Protein AF-A0A6P5FE22-F1 (afdb_monomer_lite)

Foldseek 3Di:
DDDDDDDDDDDFLAFWKFFAFDDDDPDPPPPPDDDDDDDDDDDDDDDDDDDDDDDDDDDDDDDDDDDPDDPDPPPDDDDDDLADPDPPRLDAPPDDQFQWAKDWDADPVLDIDQIDIDGDDDDDDDCPDCCNPPVLDDDFDWAWAADPVRDIDTDPLLVRLVVQCVVCVVSVHRGDDSVSSVVNVVVRCVVRVNHHDPVCVVSVVVPGRWIWGDHNPPSWWTAAIRQWWKWFADPLAIEGAAPPPDHDPAPLVVLLQVLSVVVVGHYYHHTDTVVNVLVTLWMWIDDPVPSITTTAWIAHSNDIHGNPPVHGDPSSVVSSCRVVCVVVVVDDDPPPPDDDPD

Sequence (342 aa):
MDRTLLLHPPRAYNGALLIASSPYPPDPFAHRARRPFSPSSSSSPSPLKIQNQILPMSLSLEASSTTRCEASLSNIYNTDADIVDLDWENLGFGLVPTDYMYMMKCSSDGIFTKGELLRFGPIELSPSSGVLNYGQGLFEGLKAYRKEDGSVLLFRPEENALRMKLGAERMCMPSPTVEQFVDAVKLTVLANKRWVLKAQNIAKEKGYSDVLYLDSVHKKYLEEVSSCNVFIVKDNVIATPALKGTILPGITRKSIIDVARGRGYQVEERLVSVEELLDADEVFCTGTAVVVSPVGIITYLGKRMDYGNQGVGVVAQQLYSSLTSLQMGLVEDTMGWTLKLN

pLDDT: mean 73.96, std 25.9, range [22.22, 98.62]

Secondary structure (DSSP, 8-state):
--------PPPP--S-EEEEEPPPPPPTTTT-PPPPPPP-----PPPPPP------------------------S----S-SS----TTT--SS----SEEEE--B-TTSPBPPPEEEES------TT-HHHHH---------EEE-TTS-EEES-HHHHHHHHHHHHHHTT-----HHHHHHHHHHHHHHTGGGS--HHHHHHHTT-SEEEEE-TTTS-BEEEETTEEEEEEETTEEEEE-SSSS----HHHHHHHHHHHHTT-EEEEE--BHHHHHT-SEEEEEETTTEEEEEEEEEETTEEEESGGG-S-HHHHHHHHHHHHHHTTSS--TT-------

Structure (mmCIF, N/CA/C/O backbone):
data_AF-A0A6P5FE22-F1
#
_entry.id   AF-A0A6P5FE22-F1
#
loop_
_atom_site.group_PDB
_atom_site.id
_atom_site.type_symbol
_atom_site.label_atom_id
_atom_site.label_alt_id
_atom_site.label_comp_id
_atom_site.label_asym_id
_atom_site.label_entity_id
_atom_site.label_seq_id
_atom_site.pdbx_PDB_ins_code
_atom_site.Cartn_x
_atom_site.Cartn_y
_atom_site.Cartn_z
_atom_site.occupancy
_atom_site.B_iso_or_equiv
_atom_site.auth_seq_id
_atom_site.auth_comp_id
_atom_site.auth_asym_id
_atom_site.auth_atom_id
_atom_site.pdbx_PDB_model_num
ATOM 1 N N . MET A 1 1 ? -45.762 25.612 -9.926 1.00 29.83 1 MET A N 1
ATOM 2 C CA . MET A 1 1 ? -46.357 24.270 -9.795 1.00 29.83 1 MET A CA 1
ATOM 3 C C . MET A 1 1 ? -45.523 23.304 -10.612 1.00 29.83 1 MET A C 1
ATOM 5 O O . MET A 1 1 ? -45.587 23.320 -11.830 1.00 29.83 1 MET A O 1
ATOM 9 N N . ASP A 1 2 ? -44.637 22.622 -9.897 1.00 29.48 2 ASP A N 1
ATOM 10 C CA . ASP A 1 2 ? -44.266 21.210 -10.014 1.00 29.48 2 ASP A CA 1
ATOM 11 C C . ASP A 1 2 ? -44.351 20.491 -11.376 1.00 29.48 2 ASP A C 1
ATOM 13 O O . ASP A 1 2 ? -45.443 20.249 -11.891 1.00 29.48 2 ASP A O 1
ATOM 17 N N . ARG A 1 3 ? -43.188 20.047 -11.882 1.00 23.62 3 ARG A N 1
ATOM 18 C CA . ARG A 1 3 ? -43.031 18.821 -12.686 1.00 23.62 3 ARG A CA 1
ATOM 19 C C . ARG A 1 3 ? -41.667 18.180 -12.414 1.00 23.62 3 ARG A C 1
ATOM 21 O O . ARG A 1 3 ? -40.655 18.506 -13.023 1.00 23.62 3 ARG A O 1
ATOM 28 N N . THR A 1 4 ? -41.712 17.274 -11.451 1.00 26.33 4 THR A N 1
ATOM 29 C CA . THR A 1 4 ? -40.976 16.016 -11.292 1.00 26.33 4 THR A CA 1
ATOM 30 C C . THR A 1 4 ? -40.147 15.558 -12.507 1.00 26.33 4 THR A C 1
ATOM 32 O O . THR A 1 4 ? -40.694 15.281 -13.573 1.00 26.33 4 THR A O 1
ATOM 35 N N . LEU A 1 5 ? -38.845 15.339 -12.297 1.00 24.08 5 LEU A N 1
ATOM 36 C CA . LEU A 1 5 ? -38.056 14.345 -13.029 1.00 24.08 5 LEU A CA 1
ATOM 37 C C . LEU A 1 5 ? -37.441 13.396 -11.998 1.00 24.08 5 LEU A C 1
ATOM 39 O O . LEU A 1 5 ? -36.597 13.775 -11.189 1.00 24.08 5 LEU A O 1
ATOM 43 N N . LEU A 1 6 ? -37.958 12.171 -12.014 1.00 25.95 6 LEU A N 1
ATOM 44 C CA . LEU A 1 6 ? -37.485 11.009 -11.275 1.00 25.95 6 LEU A CA 1
ATOM 45 C C . LEU A 1 6 ? -36.009 10.758 -11.614 1.00 25.95 6 LEU A C 1
ATOM 47 O O . LEU A 1 6 ? -35.696 10.274 -12.699 1.00 25.95 6 LEU A O 1
ATOM 51 N N . LEU A 1 7 ? -35.107 11.071 -10.685 1.00 25.05 7 LEU A N 1
ATOM 52 C CA . LEU A 1 7 ? -33.749 10.541 -10.719 1.00 25.05 7 LEU A CA 1
ATOM 53 C C . LEU A 1 7 ? -33.779 9.143 -10.100 1.00 25.05 7 LEU A C 1
ATOM 55 O O . LEU A 1 7 ? -34.162 8.959 -8.945 1.00 25.05 7 LEU A O 1
ATOM 59 N N . HIS A 1 8 ? -33.424 8.162 -10.925 1.00 22.22 8 HIS A N 1
ATOM 60 C CA . HIS A 1 8 ? -33.192 6.772 -10.554 1.00 22.22 8 HIS A CA 1
ATOM 61 C C . HIS A 1 8 ? -32.340 6.647 -9.274 1.00 22.22 8 HIS A C 1
ATOM 63 O O . HIS A 1 8 ? -31.455 7.476 -9.050 1.00 22.22 8 HIS A O 1
ATOM 69 N N . PRO A 1 9 ? -32.548 5.601 -8.451 1.00 23.66 9 PRO A N 1
ATOM 70 C CA . PRO A 1 9 ? -31.715 5.376 -7.275 1.00 23.66 9 PRO A CA 1
ATOM 71 C C . PRO A 1 9 ? -30.251 5.148 -7.703 1.00 23.66 9 PRO A C 1
ATOM 73 O O . PRO A 1 9 ? -30.009 4.440 -8.687 1.00 23.66 9 PRO A O 1
ATOM 76 N N . PRO A 1 10 ? -29.264 5.735 -7.002 1.00 30.45 10 PRO A N 1
ATOM 77 C CA . PRO A 1 10 ? -27.858 5.566 -7.345 1.00 30.45 10 PRO A CA 1
ATOM 78 C C . PRO A 1 10 ? -27.440 4.100 -7.163 1.00 30.45 10 PRO A C 1
ATOM 80 O O . PRO A 1 10 ? -27.705 3.490 -6.126 1.00 30.45 10 PRO A O 1
ATOM 83 N N . ARG A 1 11 ? -26.797 3.538 -8.196 1.00 27.73 11 ARG A N 1
ATOM 84 C CA . ARG A 1 11 ? -26.208 2.190 -8.191 1.00 27.73 11 ARG A CA 1
ATOM 85 C C . ARG A 1 11 ? -25.257 2.044 -6.995 1.00 27.73 11 ARG A C 1
ATOM 87 O O . ARG A 1 11 ? -24.421 2.916 -6.757 1.00 27.73 11 ARG A O 1
ATOM 94 N N . ALA A 1 12 ? -25.438 0.965 -6.236 1.00 30.14 12 ALA A N 1
ATOM 95 C CA . ALA A 1 12 ? -24.660 0.641 -5.046 1.00 30.14 12 ALA A CA 1
ATOM 96 C C . ALA A 1 12 ? -23.185 0.403 -5.404 1.00 30.14 12 ALA A C 1
ATOM 98 O O . ALA A 1 12 ? -22.892 -0.332 -6.341 1.00 30.14 12 ALA A O 1
ATOM 99 N N . TYR A 1 13 ? -22.293 1.054 -4.653 1.00 33.75 13 TYR A N 1
ATOM 100 C CA . TYR A 1 13 ? -20.839 0.964 -4.781 1.00 33.75 13 TYR A CA 1
ATOM 101 C C . TYR A 1 13 ? -20.382 -0.354 -4.144 1.00 33.75 13 TYR A C 1
ATOM 103 O O . TYR A 1 13 ? -20.422 -0.488 -2.916 1.00 33.75 13 TYR A O 1
ATOM 111 N N . ASN A 1 14 ? -20.012 -1.338 -4.964 1.00 32.41 14 ASN A N 1
ATOM 112 C CA . ASN A 1 14 ? -19.911 -2.726 -4.519 1.00 32.41 14 ASN A CA 1
ATOM 113 C C . ASN A 1 14 ? -18.496 -3.208 -4.127 1.00 32.41 14 ASN A C 1
ATOM 115 O O . ASN A 1 14 ? -18.343 -4.351 -3.704 1.00 32.41 14 ASN A O 1
ATOM 119 N N . GLY A 1 15 ? -17.463 -2.360 -4.219 1.00 28.44 15 GLY A N 1
ATOM 120 C CA . GLY A 1 15 ? -16.064 -2.813 -4.087 1.00 28.44 15 GLY A CA 1
ATOM 121 C C . GLY A 1 15 ? -15.133 -2.009 -3.174 1.00 28.44 15 GLY A C 1
ATOM 122 O O . GLY A 1 15 ? -13.978 -2.395 -3.018 1.00 28.44 15 GLY A O 1
ATOM 123 N N . ALA A 1 16 ? -15.586 -0.910 -2.566 1.00 31.48 16 ALA A N 1
ATOM 124 C CA . ALA A 1 16 ? -14.739 -0.063 -1.723 1.00 31.48 16 ALA A CA 1
ATOM 125 C C . ALA A 1 16 ? -15.428 0.243 -0.394 1.00 31.48 16 ALA A C 1
ATOM 127 O O . ALA A 1 16 ? -16.559 0.734 -0.381 1.00 31.48 16 ALA A O 1
ATOM 128 N N . LEU A 1 17 ? -14.734 -0.030 0.714 1.00 36.94 17 LEU A N 1
ATOM 129 C CA . LEU A 1 17 ? -15.185 0.387 2.034 1.00 36.94 17 LEU A CA 1
ATOM 130 C C . LEU A 1 17 ? -14.749 1.827 2.278 1.00 36.94 17 LEU A C 1
ATOM 132 O O . LEU A 1 17 ? -13.566 2.157 2.220 1.00 36.94 17 LEU A O 1
ATOM 136 N N . LEU A 1 18 ? -15.727 2.692 2.510 1.00 44.34 18 LEU A N 1
ATOM 137 C CA . LEU A 1 18 ? -15.505 4.126 2.608 1.00 44.34 18 LEU A CA 1
ATOM 138 C C . LEU A 1 18 ? -15.444 4.536 4.082 1.00 44.34 18 LEU A C 1
ATOM 140 O O . LEU A 1 18 ? -16.382 4.258 4.833 1.00 44.34 18 LEU A O 1
ATOM 144 N N . ILE A 1 19 ? -14.330 5.148 4.489 1.00 42.16 19 ILE A N 1
ATOM 145 C CA . ILE A 1 19 ? -14.004 5.459 5.889 1.00 42.16 19 ILE A CA 1
ATOM 146 C C . ILE A 1 19 ? -14.345 6.916 6.205 1.00 42.16 19 ILE A C 1
ATOM 148 O O . ILE A 1 19 ? -14.093 7.784 5.376 1.00 42.16 19 ILE A O 1
ATOM 152 N N . ALA A 1 20 ? -14.861 7.199 7.404 1.00 40.41 20 ALA A N 1
ATOM 153 C CA . ALA A 1 20 ? -14.817 8.535 8.006 1.00 40.41 20 ALA A CA 1
ATOM 154 C C . ALA A 1 20 ? -14.070 8.479 9.349 1.00 40.41 20 ALA A C 1
ATOM 156 O O . ALA A 1 20 ? -14.430 7.699 10.236 1.00 40.41 20 ALA A O 1
ATOM 157 N N . SER A 1 21 ? -13.020 9.287 9.496 1.00 36.00 21 SER A N 1
ATOM 158 C CA . SER A 1 21 ? -12.278 9.452 10.753 1.00 36.00 21 SER A CA 1
ATOM 159 C C . SER A 1 21 ? -13.107 10.209 11.796 1.00 36.00 21 SER A C 1
ATOM 161 O O . SER A 1 21 ? -13.731 11.220 11.468 1.00 36.00 21 SER A O 1
ATOM 163 N N . SER A 1 22 ? -13.065 9.776 13.059 1.00 34.47 22 SER A N 1
ATOM 164 C CA . SER A 1 22 ? -13.569 10.583 14.182 1.00 34.47 22 SER A CA 1
ATOM 165 C C . SER A 1 22 ? -12.623 11.768 14.438 1.00 34.47 22 SER A C 1
ATOM 167 O O . SER A 1 22 ? -11.408 11.587 14.321 1.00 34.47 22 SER A O 1
ATOM 169 N N . PRO A 1 23 ? -13.119 12.969 14.802 1.00 33.75 23 PRO A N 1
ATOM 170 C CA . PRO A 1 23 ? -12.251 14.053 15.252 1.00 33.75 23 PRO A CA 1
ATOM 171 C C . PRO A 1 23 ? -11.394 13.590 16.439 1.00 33.75 23 PRO A C 1
ATOM 173 O O . PRO A 1 23 ? -11.873 12.874 17.323 1.00 33.75 23 PRO A O 1
ATOM 176 N N . TYR A 1 24 ? -10.118 13.985 16.427 1.00 39.34 24 TYR A N 1
ATOM 177 C CA . TYR A 1 24 ? -9.167 13.713 17.503 1.00 39.34 24 TYR A CA 1
ATOM 178 C C . TYR A 1 24 ? -9.719 14.202 18.854 1.00 39.34 24 TYR A C 1
ATOM 180 O O . TYR A 1 24 ? -10.335 15.273 18.906 1.00 39.34 24 TYR A O 1
ATOM 188 N N . PRO A 1 25 ? -9.440 13.502 19.969 1.00 37.47 25 PRO A N 1
ATOM 189 C CA . PRO A 1 25 ? -9.521 14.144 21.267 1.00 37.47 25 PRO A CA 1
ATOM 190 C C . PRO A 1 25 ? -8.485 15.284 21.297 1.00 37.47 25 PRO A C 1
ATOM 192 O O . PRO A 1 25 ? -7.401 15.139 20.722 1.00 37.47 25 PRO A O 1
ATOM 195 N N . PRO A 1 26 ? -8.804 16.436 21.913 1.00 38.53 26 PRO A N 1
ATOM 196 C CA . PRO A 1 26 ? -7.874 17.553 21.993 1.00 38.53 26 PRO A CA 1
ATOM 197 C C . PRO A 1 26 ? -6.561 17.099 22.633 1.00 38.53 26 PRO A C 1
ATOM 199 O O . PRO A 1 26 ? -6.567 16.338 23.601 1.00 38.53 26 PRO A O 1
ATOM 202 N N . ASP A 1 27 ? -5.446 17.582 22.085 1.00 41.59 27 ASP A N 1
ATOM 203 C CA . ASP A 1 27 ? -4.116 17.369 22.646 1.00 41.59 27 ASP A CA 1
ATOM 204 C C . ASP A 1 27 ? -4.130 17.731 24.148 1.00 41.59 27 ASP A C 1
ATOM 206 O O . ASP A 1 27 ? -4.374 18.898 24.489 1.00 41.59 27 ASP A O 1
ATOM 210 N N . PRO A 1 28 ? -3.869 16.777 25.065 1.00 41.06 28 PRO A N 1
ATOM 211 C CA . PRO A 1 28 ? -3.846 17.052 26.499 1.00 41.06 28 PRO A CA 1
ATOM 212 C C . PRO A 1 28 ? -2.757 18.067 26.893 1.00 41.06 28 PRO A C 1
ATOM 214 O O . PRO A 1 28 ? -2.758 18.565 28.021 1.00 41.06 28 PRO A O 1
ATOM 217 N N . PHE A 1 29 ? -1.851 18.424 25.977 1.00 46.28 29 PHE A N 1
ATOM 218 C CA . PHE A 1 29 ? -0.782 19.394 26.191 1.00 46.28 29 PHE A CA 1
ATOM 219 C C . PHE A 1 29 ? -1.069 20.800 25.634 1.00 46.28 29 PHE A C 1
ATOM 221 O O . PHE A 1 29 ? -0.298 21.722 25.915 1.00 46.28 29 PHE A O 1
ATOM 228 N N . ALA A 1 30 ? -2.209 21.028 24.968 1.00 41.41 30 ALA A N 1
ATOM 229 C CA . ALA A 1 30 ? -2.576 22.344 24.425 1.00 41.41 30 ALA A CA 1
ATOM 230 C C . ALA A 1 30 ? -2.829 23.427 25.503 1.00 41.41 30 ALA A C 1
ATOM 232 O O . ALA A 1 30 ? -2.820 24.622 25.202 1.00 41.41 30 ALA A O 1
ATOM 233 N N . HIS A 1 31 ? -3.012 23.041 26.775 1.00 34.31 31 HIS A N 1
ATOM 234 C CA . HIS A 1 31 ? -3.389 23.949 27.869 1.00 34.31 31 HIS A CA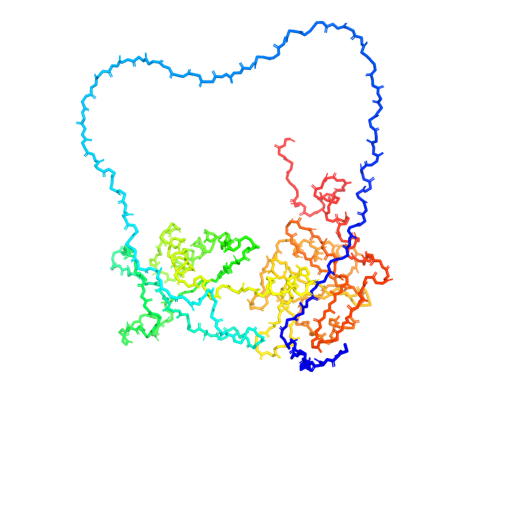 1
ATOM 235 C C . HIS A 1 31 ? -2.299 24.262 28.906 1.00 34.31 31 HIS A C 1
ATOM 237 O O . HIS A 1 31 ? -2.606 24.808 29.968 1.00 34.31 31 HIS A O 1
ATOM 243 N N . ARG A 1 32 ? -1.007 24.050 28.618 1.00 35.28 32 ARG A N 1
ATOM 244 C CA . ARG A 1 32 ? 0.043 24.715 29.418 1.00 35.28 32 ARG A CA 1
ATOM 245 C C . ARG A 1 32 ? 0.250 26.153 28.943 1.00 35.28 32 ARG A C 1
ATOM 247 O O . ARG A 1 32 ? 1.209 26.492 28.255 1.00 35.28 32 ARG A O 1
ATOM 254 N N . ALA A 1 33 ? -0.693 27.002 29.347 1.00 34.47 33 ALA A N 1
ATOM 255 C CA . ALA A 1 33 ? -0.615 28.447 29.228 1.00 34.47 33 ALA A CA 1
ATOM 256 C C . ALA A 1 33 ? 0.684 28.983 29.857 1.00 34.47 33 ALA A C 1
ATOM 258 O O . ALA A 1 33 ? 1.046 28.667 30.994 1.00 34.47 33 ALA A O 1
ATOM 259 N N . ARG A 1 34 ? 1.369 29.824 29.079 1.00 35.75 34 ARG A N 1
ATOM 260 C CA . ARG A 1 34 ? 2.521 30.632 29.478 1.00 35.75 34 ARG A CA 1
ATOM 261 C C . ARG A 1 34 ? 2.147 31.491 30.689 1.00 35.75 34 ARG A C 1
ATOM 263 O O . ARG A 1 34 ? 1.191 32.261 30.622 1.00 35.75 34 ARG A O 1
ATOM 270 N N . ARG A 1 35 ? 2.921 31.411 31.776 1.00 29.73 35 ARG A N 1
ATOM 271 C CA . ARG A 1 35 ? 2.906 32.462 32.804 1.00 29.73 35 ARG A CA 1
ATOM 272 C C . ARG A 1 35 ? 3.619 33.704 32.249 1.00 29.73 35 ARG A C 1
ATOM 274 O O . ARG A 1 35 ? 4.665 33.543 31.619 1.00 29.73 35 ARG A O 1
ATOM 281 N N . PRO A 1 36 ? 3.092 34.919 32.465 1.00 30.50 36 PRO A N 1
ATOM 282 C CA . PRO A 1 36 ? 3.737 36.141 32.009 1.00 30.50 36 PRO A CA 1
ATOM 283 C C . PRO A 1 36 ? 4.927 36.460 32.920 1.00 30.50 36 PRO A C 1
ATOM 285 O O . PRO A 1 36 ? 4.770 36.582 34.133 1.00 30.50 36 PRO A O 1
ATOM 288 N N . PHE A 1 37 ? 6.116 36.591 32.336 1.00 26.42 37 PHE A N 1
ATOM 289 C CA . PHE A 1 37 ? 7.267 37.198 33.001 1.00 26.42 37 PHE A CA 1
ATOM 290 C C . PHE A 1 37 ? 7.376 38.657 32.548 1.00 26.42 37 PHE A C 1
ATOM 292 O O . PHE A 1 37 ? 7.535 38.933 31.359 1.00 26.42 37 PHE A O 1
ATOM 299 N N . SER A 1 38 ? 7.266 39.579 33.503 1.00 31.02 38 SER A N 1
ATOM 300 C CA . SER A 1 38 ? 7.560 41.007 33.337 1.00 31.02 38 SER A CA 1
ATOM 301 C C . SER A 1 38 ? 9.083 41.234 33.327 1.00 31.02 38 SER A C 1
ATOM 303 O O . SER A 1 38 ? 9.795 40.503 34.021 1.00 31.02 38 SER A O 1
ATOM 305 N N . PRO A 1 39 ? 9.611 42.222 32.580 1.00 29.97 39 PRO A N 1
ATOM 306 C CA . PRO A 1 39 ? 11.039 42.330 32.302 1.00 29.97 39 PRO A CA 1
ATOM 307 C C . PRO A 1 39 ? 11.774 43.188 33.341 1.00 29.97 39 PRO A C 1
ATOM 309 O O . PRO A 1 39 ? 11.293 44.249 33.733 1.00 29.97 39 PRO A O 1
ATOM 312 N N . SER A 1 40 ? 12.990 42.783 33.709 1.00 26.83 40 SER A N 1
ATOM 313 C CA . SER A 1 40 ? 14.000 43.691 34.258 1.00 26.83 40 SER A CA 1
ATOM 314 C C . SER A 1 40 ? 15.200 43.758 33.316 1.00 26.83 40 SER A C 1
ATOM 316 O O . SER A 1 40 ? 15.728 42.746 32.863 1.00 26.83 40 SER A O 1
ATOM 318 N N . SER A 1 41 ? 15.564 44.996 33.021 1.00 28.75 41 SER A N 1
ATOM 319 C CA . SER A 1 41 ? 16.539 45.522 32.072 1.00 28.75 41 SER A CA 1
ATOM 320 C C . SER A 1 41 ? 17.959 44.954 32.148 1.00 28.75 41 SER A C 1
ATOM 322 O O . SER A 1 41 ? 18.609 45.064 33.186 1.00 28.75 41 SER A O 1
ATOM 324 N N . SER A 1 42 ? 18.504 44.566 30.994 1.00 27.36 42 SER A N 1
ATOM 325 C CA . SER A 1 42 ? 19.793 45.080 30.510 1.00 27.36 42 SER A CA 1
ATOM 326 C C . SER A 1 42 ? 19.951 44.839 28.997 1.00 27.36 42 SER A C 1
ATOM 328 O O . SER A 1 42 ? 19.389 43.917 28.415 1.00 27.36 42 SER A O 1
ATOM 330 N N . SER A 1 43 ? 20.629 45.797 28.371 1.00 29.66 43 SER A N 1
ATOM 331 C CA . SER A 1 43 ? 20.850 46.095 26.947 1.00 29.66 43 SER A CA 1
ATOM 332 C C . SER A 1 43 ? 20.936 44.941 25.933 1.00 29.66 43 SER A C 1
ATOM 334 O O . SER A 1 43 ? 21.791 44.066 26.046 1.00 29.66 43 SER A O 1
ATOM 336 N N . SER A 1 44 ? 20.177 45.066 24.838 1.00 26.28 44 SER A N 1
ATOM 337 C CA . SER A 1 44 ? 20.384 44.352 23.567 1.00 26.28 44 SER A CA 1
ATOM 338 C C . SER A 1 44 ? 20.483 45.357 22.404 1.00 26.28 44 SER A C 1
ATOM 340 O O . SER A 1 44 ? 19.596 46.202 22.267 1.00 26.28 44 SER A O 1
ATOM 342 N N . PRO A 1 45 ? 21.530 45.311 21.556 1.00 25.81 45 PRO A N 1
ATOM 343 C CA . PRO A 1 45 ? 21.491 45.934 20.240 1.00 25.81 45 PRO A CA 1
A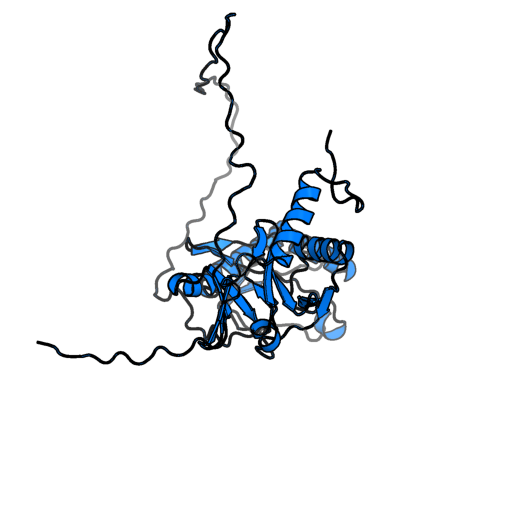TOM 344 C C . PRO A 1 45 ? 20.790 44.998 19.236 1.00 25.81 45 PRO A C 1
ATOM 346 O O . PRO A 1 45 ? 20.850 43.774 19.337 1.00 25.81 45 PRO A O 1
ATOM 349 N N . SER A 1 46 ? 20.073 45.603 18.294 1.00 27.64 46 SER A N 1
ATOM 350 C CA . SER A 1 46 ? 19.125 44.989 17.355 1.00 27.64 46 SER A CA 1
ATOM 351 C C . SER A 1 46 ? 19.745 43.928 16.423 1.00 27.64 46 SER A C 1
ATOM 353 O O . SER A 1 46 ? 20.850 44.152 15.926 1.00 27.64 46 SER A O 1
ATOM 355 N N . PRO A 1 47 ? 19.035 42.835 16.062 1.00 25.30 47 PRO A N 1
ATOM 356 C CA . PRO A 1 47 ? 19.492 41.933 15.009 1.00 25.30 47 PRO A CA 1
ATOM 357 C C . PRO A 1 47 ? 19.242 42.505 13.609 1.00 25.30 47 PRO A C 1
ATOM 359 O O . PRO A 1 47 ? 18.142 42.941 13.262 1.00 25.30 47 PRO A O 1
ATOM 362 N N . LEU A 1 48 ? 20.308 42.464 12.817 1.00 22.56 48 LEU A N 1
ATOM 363 C CA . LEU A 1 48 ? 20.435 42.914 11.438 1.00 22.56 48 LEU A CA 1
ATOM 364 C C . LEU A 1 48 ? 19.557 42.115 10.464 1.00 22.56 48 LEU A C 1
ATOM 366 O O . LEU A 1 48 ? 19.550 40.885 10.459 1.00 22.56 48 LEU A O 1
ATOM 370 N N . LYS A 1 49 ? 18.881 42.847 9.573 1.00 26.02 49 LYS A N 1
ATOM 371 C CA . LYS A 1 49 ? 18.317 42.337 8.318 1.00 26.02 49 LYS A CA 1
ATOM 372 C C . LYS A 1 49 ? 19.467 42.140 7.331 1.00 26.02 49 LYS A C 1
ATOM 374 O O . LYS A 1 49 ? 20.128 43.116 6.987 1.00 26.02 49 LYS A O 1
ATOM 379 N N . ILE A 1 50 ? 19.695 40.913 6.867 1.00 24.48 50 ILE A N 1
ATOM 380 C CA . ILE A 1 50 ? 20.656 40.649 5.789 1.00 24.48 50 ILE A CA 1
ATOM 381 C C . ILE A 1 50 ? 19.894 40.493 4.477 1.00 24.48 50 ILE A C 1
ATOM 383 O O . ILE A 1 50 ? 19.051 39.615 4.304 1.00 24.48 50 ILE A O 1
ATOM 387 N N . GLN A 1 51 ? 20.208 41.420 3.582 1.00 24.19 51 GLN A N 1
ATOM 388 C CA . GLN A 1 51 ? 19.696 41.604 2.240 1.00 24.19 51 GLN A CA 1
ATOM 389 C C . GLN A 1 51 ? 20.868 41.288 1.307 1.00 24.19 51 GLN A C 1
ATOM 391 O O . GLN A 1 51 ? 21.823 42.058 1.245 1.00 24.19 51 GLN A O 1
ATOM 396 N N . ASN A 1 52 ? 20.846 40.141 0.625 1.00 25.27 52 ASN A N 1
ATOM 397 C CA . ASN A 1 52 ? 21.919 39.793 -0.307 1.00 25.27 52 ASN A CA 1
ATOM 398 C C . ASN A 1 52 ? 21.709 40.527 -1.638 1.00 25.27 52 ASN A C 1
ATOM 400 O O . ASN A 1 52 ? 20.970 40.072 -2.508 1.00 25.27 52 ASN A O 1
ATOM 404 N N . GLN A 1 53 ? 22.374 41.675 -1.770 1.00 23.95 53 GLN A N 1
ATOM 405 C CA . GLN A 1 53 ? 22.743 42.284 -3.046 1.00 23.95 53 GLN A CA 1
ATOM 406 C C . GLN A 1 53 ? 24.137 41.778 -3.436 1.00 23.95 53 GLN A C 1
ATOM 408 O O . GLN A 1 53 ? 25.063 41.842 -2.631 1.00 23.95 53 GLN A O 1
ATOM 413 N N . ILE A 1 54 ? 24.298 41.299 -4.670 1.00 25.53 54 ILE A N 1
ATOM 414 C CA . ILE A 1 54 ? 25.604 41.002 -5.271 1.00 25.53 54 ILE A CA 1
ATOM 415 C C . ILE A 1 54 ? 25.709 41.829 -6.556 1.00 25.53 54 ILE A C 1
ATOM 417 O O . ILE A 1 54 ? 24.863 41.710 -7.439 1.00 25.53 54 ILE A O 1
ATOM 421 N N . LEU A 1 55 ? 26.746 42.664 -6.642 1.00 23.19 55 LEU A N 1
ATOM 422 C CA . LEU A 1 55 ? 27.206 43.397 -7.830 1.00 23.19 55 LEU A CA 1
ATOM 423 C C . LEU A 1 55 ? 28.756 43.384 -7.842 1.00 23.19 55 LEU A C 1
ATOM 425 O O . LEU A 1 55 ? 29.363 43.051 -6.824 1.00 23.19 55 LEU A O 1
ATOM 429 N N . PRO A 1 56 ? 29.407 43.628 -8.994 1.00 30.36 56 PRO A N 1
ATOM 430 C CA . PRO A 1 56 ? 30.278 42.651 -9.635 1.00 30.36 56 PRO A CA 1
ATOM 431 C C . PRO A 1 56 ? 31.766 42.976 -9.466 1.00 30.36 56 PRO A C 1
ATOM 433 O O . PRO A 1 56 ? 32.150 44.127 -9.274 1.00 30.36 56 PRO A O 1
ATOM 436 N N . MET A 1 57 ? 32.620 41.970 -9.654 1.00 24.94 57 MET A N 1
ATOM 437 C CA . MET A 1 57 ? 34.020 42.203 -9.993 1.00 24.94 57 MET A CA 1
ATOM 438 C C . MET A 1 57 ? 34.445 41.234 -11.098 1.00 24.94 57 MET A C 1
ATOM 440 O O . MET A 1 57 ? 34.284 40.021 -10.996 1.00 24.94 57 MET A O 1
ATOM 444 N N . SER A 1 58 ? 34.905 41.827 -12.193 1.00 27.19 58 SER A N 1
ATOM 445 C CA . SER A 1 58 ? 35.376 41.208 -13.425 1.00 27.19 58 SER A CA 1
ATOM 446 C C . SER A 1 58 ? 36.753 40.577 -13.253 1.00 27.19 58 SER A C 1
ATOM 448 O O . SER A 1 58 ? 37.649 41.244 -12.742 1.00 27.19 58 SER A O 1
ATOM 450 N N . LEU A 1 59 ? 36.949 39.378 -13.801 1.00 24.03 59 LEU A N 1
ATOM 451 C CA . LEU A 1 59 ? 38.227 38.915 -14.347 1.00 24.03 59 LEU A CA 1
ATOM 452 C C . LEU A 1 59 ? 37.932 37.857 -15.419 1.00 24.03 59 LEU A C 1
ATOM 454 O O . LEU A 1 59 ? 37.261 36.858 -15.171 1.00 24.03 59 LEU A O 1
ATOM 458 N N . SER A 1 60 ? 38.376 38.159 -16.634 1.00 26.44 60 SER A N 1
ATOM 459 C CA . SER A 1 60 ? 38.181 37.391 -17.861 1.00 26.44 60 SER A CA 1
ATOM 460 C C . SER A 1 60 ? 39.135 36.200 -17.929 1.00 26.44 60 SER A C 1
ATOM 462 O O . SER A 1 60 ? 40.323 36.394 -17.697 1.00 26.44 60 SER A O 1
ATOM 464 N N . LEU A 1 61 ? 38.648 35.023 -18.342 1.00 25.25 61 LEU A N 1
ATOM 465 C CA . LEU A 1 61 ? 39.406 34.061 -19.156 1.00 25.25 61 LEU A CA 1
ATOM 466 C C . LEU A 1 61 ? 38.470 32.999 -19.773 1.00 25.25 61 LEU A C 1
ATOM 468 O O . LEU A 1 61 ? 37.914 32.152 -19.088 1.00 25.25 61 LEU A O 1
ATOM 472 N N . GLU A 1 62 ? 38.283 33.196 -21.078 1.00 24.23 62 GLU A N 1
ATOM 473 C CA . GLU A 1 62 ? 37.972 32.329 -22.226 1.00 24.23 62 GLU A CA 1
ATOM 474 C C . GLU A 1 62 ? 37.119 31.047 -22.127 1.00 24.23 62 GLU A C 1
ATOM 476 O O . GLU A 1 62 ? 37.204 30.209 -21.236 1.00 24.23 62 GLU A O 1
ATOM 481 N N . ALA A 1 63 ? 36.284 30.926 -23.161 1.00 27.12 63 ALA A N 1
ATOM 482 C CA . ALA A 1 63 ? 35.163 30.021 -23.330 1.00 27.12 63 ALA A CA 1
ATOM 483 C C . ALA A 1 63 ? 35.538 28.626 -23.857 1.00 27.12 63 ALA A C 1
ATOM 485 O O . ALA A 1 63 ? 36.451 28.468 -24.662 1.00 27.12 63 ALA A O 1
ATOM 486 N N . SER A 1 64 ? 34.693 27.640 -23.542 1.00 25.25 64 SER A N 1
ATOM 487 C CA . SER A 1 64 ? 34.396 26.541 -24.463 1.00 25.25 64 SER A CA 1
ATOM 488 C C . SER A 1 64 ? 32.912 26.191 -24.379 1.00 25.25 64 SER A C 1
ATOM 490 O O . SER A 1 64 ? 32.341 25.991 -23.307 1.00 25.25 64 SER A O 1
ATOM 492 N N . SER A 1 65 ? 32.279 26.219 -25.544 1.00 32.75 65 SER A N 1
ATOM 493 C CA . SER A 1 65 ? 30.849 26.105 -25.792 1.00 32.75 65 SER A CA 1
ATOM 494 C C . SER A 1 65 ? 30.276 24.750 -25.382 1.00 32.75 65 SER A C 1
ATOM 496 O O . SER A 1 65 ? 30.715 23.718 -25.883 1.00 32.75 65 SER A O 1
ATOM 498 N N . THR A 1 66 ? 29.200 24.747 -24.600 1.00 27.06 66 THR A N 1
ATOM 499 C CA . THR A 1 66 ? 28.215 23.658 -24.642 1.00 27.06 66 THR A CA 1
ATOM 500 C C . THR A 1 66 ? 26.813 24.239 -24.535 1.00 27.06 66 THR A C 1
ATOM 502 O O . THR A 1 66 ? 26.381 24.767 -23.513 1.00 27.06 66 THR A O 1
ATOM 505 N N . THR A 1 67 ? 26.124 24.182 -25.665 1.00 27.08 67 THR A N 1
ATOM 506 C CA . THR A 1 67 ? 24.739 24.575 -25.883 1.00 27.08 67 THR A CA 1
ATOM 507 C C . THR A 1 67 ? 23.829 23.869 -24.875 1.00 27.08 67 THR A C 1
ATOM 509 O O . THR A 1 67 ? 23.646 22.655 -24.945 1.00 27.08 67 THR A O 1
ATOM 512 N N . ARG A 1 68 ? 23.221 24.617 -23.944 1.00 27.69 68 ARG A N 1
ATOM 513 C CA . ARG A 1 68 ? 21.999 24.158 -23.271 1.00 27.69 68 ARG A CA 1
ATOM 514 C C . ARG A 1 68 ? 20.897 24.157 -24.321 1.00 27.69 68 ARG A C 1
ATOM 516 O O . ARG A 1 68 ? 20.492 25.218 -24.782 1.00 27.69 68 ARG A O 1
ATOM 523 N N . CYS A 1 69 ? 20.463 22.973 -24.730 1.00 29.17 69 CYS A N 1
ATOM 524 C CA . CYS A 1 69 ? 19.321 22.816 -25.614 1.00 29.17 69 CYS A CA 1
ATOM 525 C C . CYS A 1 69 ? 18.119 22.427 -24.751 1.00 29.17 69 CYS A C 1
ATOM 527 O O . CYS A 1 69 ? 18.078 21.335 -24.184 1.00 29.17 69 CYS A O 1
ATOM 529 N N . GLU A 1 70 ? 17.184 23.362 -24.599 1.00 29.02 70 GLU A N 1
ATOM 530 C CA . GLU A 1 70 ? 15.854 23.102 -24.059 1.00 29.02 70 GLU A CA 1
ATOM 531 C C . GLU A 1 70 ? 15.140 22.131 -25.002 1.00 29.02 70 GLU A C 1
ATOM 533 O O . GLU A 1 70 ? 14.922 22.429 -26.176 1.00 29.02 70 GLU A O 1
ATOM 538 N N . ALA A 1 71 ? 14.801 20.942 -24.509 1.00 32.09 71 ALA A N 1
ATOM 539 C CA . ALA A 1 71 ? 13.991 20.013 -25.279 1.00 32.09 71 ALA A CA 1
ATOM 540 C C . ALA A 1 71 ? 12.558 20.558 -25.356 1.00 32.09 71 ALA A C 1
ATOM 542 O O . ALA A 1 71 ? 11.824 20.566 -24.367 1.00 32.09 71 ALA A O 1
ATOM 543 N N . SER A 1 72 ? 12.172 21.026 -26.541 1.00 30.58 72 SER A N 1
ATOM 544 C CA . SER A 1 72 ? 10.814 21.451 -26.858 1.00 30.58 72 SER A CA 1
ATOM 545 C C . SER A 1 72 ? 9.836 20.284 -26.692 1.00 30.58 72 SER A C 1
ATOM 547 O O . SER A 1 72 ? 9.916 19.292 -27.421 1.00 30.58 72 SER A O 1
ATOM 549 N N . LEU A 1 73 ? 8.893 20.421 -25.758 1.00 32.09 73 LEU A N 1
ATOM 550 C CA . LEU A 1 73 ? 7.683 19.603 -25.682 1.00 32.09 73 LEU A CA 1
ATOM 551 C C . LEU A 1 73 ? 6.902 19.797 -26.988 1.00 32.09 73 LEU A C 1
ATOM 553 O O . LEU A 1 73 ? 6.282 20.836 -27.202 1.00 32.09 73 LEU A O 1
ATOM 557 N N . SER A 1 74 ? 6.964 18.824 -27.894 1.00 31.75 74 SER A N 1
ATOM 558 C CA . SER A 1 74 ? 6.167 18.843 -29.118 1.00 31.75 74 SER A CA 1
ATOM 559 C C . SER A 1 74 ? 4.683 18.709 -28.765 1.00 31.75 74 SER A C 1
ATOM 561 O O . SER A 1 74 ? 4.274 17.724 -28.148 1.00 31.75 74 SER A O 1
ATOM 563 N N . ASN A 1 75 ? 3.897 19.707 -29.170 1.00 35.22 75 ASN A N 1
ATOM 564 C CA . ASN A 1 75 ? 2.451 19.843 -28.982 1.00 35.22 75 ASN A CA 1
ATOM 565 C C . ASN A 1 75 ? 1.637 18.725 -29.660 1.00 35.22 75 ASN A C 1
ATOM 567 O O . ASN A 1 75 ? 1.042 18.937 -30.714 1.00 35.22 75 ASN A O 1
ATOM 571 N N . ILE A 1 76 ? 1.562 17.546 -29.042 1.00 31.94 76 ILE A N 1
ATOM 572 C CA . ILE A 1 76 ? 0.571 16.517 -29.389 1.00 31.94 76 ILE A CA 1
ATOM 573 C C . ILE A 1 76 ? -0.048 15.973 -28.098 1.00 31.94 76 ILE A C 1
ATOM 575 O O . ILE A 1 76 ? 0.151 14.825 -27.721 1.00 31.94 76 ILE A O 1
ATOM 579 N N . TYR A 1 77 ? -0.800 16.816 -27.396 1.00 37.38 77 TYR A N 1
ATOM 580 C CA . TYR A 1 77 ? -1.756 16.355 -26.393 1.00 37.38 77 TYR A CA 1
ATOM 581 C C . TYR A 1 77 ? -3.049 17.127 -26.591 1.00 37.38 77 TYR A C 1
ATOM 583 O O . TYR A 1 77 ? -3.252 18.183 -26.002 1.00 37.38 77 TYR A O 1
ATOM 591 N N . ASN A 1 78 ? -3.912 16.608 -27.460 1.00 36.56 78 ASN A N 1
ATOM 592 C CA . ASN A 1 78 ? -5.320 16.953 -27.391 1.00 36.56 78 ASN A CA 1
ATOM 593 C C . ASN A 1 78 ? -6.180 15.763 -27.823 1.00 36.56 78 ASN A C 1
ATOM 595 O O . ASN A 1 78 ? -6.125 15.376 -28.990 1.00 36.56 78 ASN A O 1
ATOM 599 N N . THR A 1 79 ? -6.900 15.160 -26.866 1.00 38.16 79 THR A N 1
ATOM 600 C CA . THR A 1 79 ? -8.352 14.857 -26.913 1.00 38.16 79 THR A CA 1
ATOM 601 C C . THR A 1 79 ? -8.795 13.982 -25.717 1.00 38.16 79 THR A C 1
ATOM 603 O O . THR A 1 79 ? -8.510 12.790 -25.642 1.00 38.16 79 THR A O 1
ATOM 606 N N . ASP A 1 80 ? -9.471 14.624 -24.756 1.00 39.91 80 ASP A N 1
ATOM 607 C CA . ASP A 1 80 ? -10.808 14.274 -24.229 1.00 39.91 80 ASP A CA 1
ATOM 608 C C . ASP A 1 80 ? -11.127 12.921 -23.555 1.00 39.91 80 ASP A C 1
ATOM 610 O O . ASP A 1 80 ? -12.230 12.401 -23.705 1.00 39.91 80 ASP A O 1
ATOM 614 N N . ALA A 1 81 ? -10.264 12.416 -22.669 1.00 44.97 81 ALA A N 1
ATOM 615 C CA . ALA A 1 81 ? -10.746 11.685 -21.483 1.00 44.97 81 ALA A CA 1
ATOM 616 C C . ALA A 1 81 ? -9.688 11.698 -20.368 1.00 44.97 81 ALA A C 1
ATOM 618 O O . ALA A 1 81 ? -8.735 10.919 -20.388 1.00 44.97 81 ALA A O 1
ATOM 619 N N . ASP A 1 82 ? -9.859 12.568 -19.368 1.00 63.31 82 ASP A N 1
ATOM 620 C CA . ASP A 1 82 ? -8.931 12.715 -18.230 1.00 63.31 82 ASP A CA 1
ATOM 621 C C . ASP A 1 82 ? -8.841 11.464 -17.324 1.00 63.31 82 ASP A C 1
ATOM 623 O O . ASP A 1 82 ? -8.024 11.400 -16.397 1.00 63.31 82 ASP A O 1
ATOM 627 N N . ILE A 1 83 ? -9.700 10.467 -17.554 1.00 61.81 83 ILE A N 1
ATOM 628 C CA . ILE A 1 83 ? -9.816 9.232 -16.778 1.00 61.81 83 ILE A CA 1
ATOM 629 C C . ILE A 1 83 ? -10.252 8.107 -17.723 1.00 61.81 83 ILE A C 1
ATOM 631 O O . ILE A 1 83 ? -11.066 8.325 -18.618 1.00 61.81 83 ILE A O 1
ATOM 635 N N . VAL A 1 84 ? -9.726 6.901 -17.518 1.00 67.31 84 VAL A N 1
ATOM 636 C CA . VAL A 1 84 ? -10.224 5.702 -18.206 1.00 67.31 84 VAL A CA 1
ATOM 637 C C . VAL A 1 84 ? -11.579 5.308 -17.624 1.00 67.31 84 VAL A C 1
ATOM 639 O O . VAL A 1 84 ? -11.720 5.231 -16.403 1.00 67.31 84 VAL A O 1
ATOM 642 N N . ASP A 1 85 ? -12.555 5.037 -18.490 1.00 66.38 85 ASP A N 1
ATOM 643 C CA . ASP A 1 85 ? -13.826 4.417 -18.104 1.00 66.38 85 ASP A CA 1
ATOM 644 C C . ASP A 1 85 ? -13.577 2.944 -17.743 1.00 66.38 85 ASP A C 1
ATOM 646 O O . ASP A 1 85 ? -13.682 2.036 -18.567 1.00 66.38 85 ASP A O 1
ATOM 650 N N . LEU A 1 86 ? -13.084 2.740 -16.523 1.00 67.50 86 LEU A N 1
ATOM 651 C CA . LEU A 1 86 ? -12.740 1.450 -15.951 1.00 67.50 86 LEU A CA 1
ATOM 652 C C . LEU A 1 86 ? -13.746 1.121 -14.853 1.00 67.50 86 LEU A C 1
ATOM 654 O O . LEU A 1 86 ? -14.112 1.988 -14.058 1.00 67.50 86 LEU A O 1
ATOM 658 N N . ASP A 1 87 ? -14.138 -0.144 -14.755 1.00 66.75 87 ASP A N 1
ATOM 659 C CA . ASP A 1 87 ? -14.910 -0.627 -13.616 1.00 66.75 87 ASP A CA 1
ATOM 660 C C . ASP A 1 87 ? -14.005 -0.730 -12.378 1.00 66.75 87 ASP A C 1
ATOM 662 O O . ASP A 1 87 ? -13.431 -1.773 -12.054 1.00 66.75 87 ASP A O 1
ATOM 666 N N . TRP A 1 88 ? -13.839 0.409 -11.706 1.00 63.12 88 TRP A N 1
ATOM 667 C CA . TRP A 1 88 ? -13.005 0.549 -10.516 1.00 63.12 88 TRP A CA 1
ATOM 668 C C . TRP A 1 88 ? -13.482 -0.323 -9.350 1.00 63.12 88 TRP A C 1
ATOM 670 O O . TRP A 1 88 ? -12.684 -0.640 -8.472 1.00 63.12 88 TRP A O 1
ATOM 680 N N . GLU A 1 89 ? -14.758 -0.716 -9.332 1.00 53.59 89 GLU A N 1
ATOM 681 C CA . GLU A 1 89 ? -15.337 -1.533 -8.263 1.00 53.59 89 GLU A CA 1
ATOM 682 C C . GLU A 1 89 ? -14.907 -2.997 -8.386 1.00 53.59 89 GLU A C 1
ATOM 684 O O . GLU A 1 89 ? -14.632 -3.660 -7.384 1.00 53.59 89 GLU A O 1
ATOM 689 N N . ASN A 1 90 ? -14.765 -3.484 -9.618 1.00 55.28 90 ASN A N 1
ATOM 690 C CA . ASN A 1 90 ? -14.350 -4.855 -9.895 1.00 55.28 90 ASN A CA 1
ATOM 691 C C . ASN A 1 90 ? -12.847 -4.997 -10.180 1.00 55.28 90 ASN A C 1
ATOM 693 O O . ASN A 1 90 ? -12.367 -6.112 -10.394 1.00 55.28 90 ASN A O 1
ATOM 697 N N . LEU A 1 91 ? -12.067 -3.911 -10.096 1.00 60.28 91 LEU A N 1
ATOM 698 C CA . LEU A 1 91 ? -10.648 -3.911 -10.454 1.00 60.28 91 LEU A CA 1
ATOM 699 C C . LEU A 1 91 ? -9.826 -4.933 -9.649 1.00 60.28 91 LEU A C 1
ATOM 701 O O . LEU A 1 91 ? -9.758 -4.876 -8.421 1.00 60.28 91 LEU A O 1
ATOM 705 N N . GLY A 1 92 ? -9.252 -5.909 -10.352 1.00 49.91 92 GLY A N 1
ATOM 706 C CA . GLY A 1 92 ? -8.473 -7.014 -9.795 1.00 49.91 92 GLY A CA 1
ATOM 707 C C . GLY A 1 92 ? -6.982 -6.676 -9.540 1.00 49.91 92 GLY A C 1
ATOM 708 O O . GLY A 1 92 ? -6.525 -5.612 -9.934 1.00 49.91 92 GLY A O 1
ATOM 709 N N . PHE A 1 93 ? -6.186 -7.612 -8.999 1.00 53.59 93 PHE A N 1
ATOM 710 C CA . PHE A 1 93 ? -4.711 -7.640 -9.129 1.00 53.59 93 PHE A CA 1
ATOM 711 C C . PHE A 1 93 ? -4.285 -8.327 -10.433 1.00 53.59 93 PHE A C 1
ATOM 713 O O . PHE A 1 93 ? -3.095 -8.419 -10.731 1.00 53.59 93 PHE A O 1
ATOM 720 N N . GLY A 1 94 ? -5.248 -8.827 -11.215 1.00 54.66 94 GLY A N 1
ATOM 721 C CA . GLY A 1 94 ? -4.995 -9.278 -12.575 1.00 54.66 94 GLY A CA 1
ATOM 722 C C . GLY A 1 94 ? -4.395 -8.148 -13.409 1.00 54.66 94 GLY A C 1
ATOM 723 O O . GLY A 1 94 ? -4.719 -6.977 -13.213 1.00 54.66 94 GLY A O 1
ATOM 724 N N . LEU A 1 95 ? -3.512 -8.507 -14.339 1.00 68.06 95 LEU A N 1
ATOM 725 C CA . LEU A 1 95 ? -2.902 -7.550 -15.251 1.00 68.06 95 LEU A CA 1
ATOM 726 C C . LEU A 1 95 ? -3.999 -6.866 -16.070 1.00 68.06 95 LEU A C 1
ATOM 728 O O . LEU A 1 95 ? -4.633 -7.500 -16.911 1.00 68.06 95 LEU A O 1
ATOM 732 N N . VAL A 1 96 ? -4.200 -5.575 -15.826 1.00 78.62 96 VAL A N 1
ATOM 733 C CA . VAL A 1 96 ? -4.992 -4.710 -16.695 1.00 78.62 96 VAL A CA 1
ATOM 734 C C . VAL A 1 96 ? -4.009 -3.981 -17.602 1.00 78.62 96 VAL A C 1
ATOM 736 O O . VAL A 1 96 ? -3.231 -3.164 -17.104 1.00 78.62 96 VAL A O 1
ATOM 739 N N . PRO A 1 97 ? -3.993 -4.287 -18.911 1.00 83.12 97 PRO A N 1
ATOM 740 C CA . PRO A 1 97 ? -3.168 -3.572 -19.873 1.00 83.12 97 PRO A CA 1
ATOM 741 C C . PRO A 1 97 ? -3.419 -2.064 -19.799 1.00 83.12 97 PRO A C 1
ATOM 743 O O . PRO A 1 97 ? -4.533 -1.607 -20.051 1.00 83.12 97 PRO A O 1
ATOM 746 N N . THR A 1 98 ? -2.386 -1.294 -19.461 1.00 88.94 98 THR A N 1
ATOM 747 C CA . THR A 1 98 ? -2.407 0.165 -19.613 1.00 88.94 98 THR A CA 1
ATOM 748 C C . THR A 1 98 ? -2.011 0.550 -21.038 1.00 88.94 98 THR A C 1
ATOM 750 O O . THR A 1 98 ? -1.735 -0.309 -21.870 1.00 88.94 98 THR A O 1
ATOM 753 N N . ASP A 1 99 ? -1.968 1.839 -21.362 1.00 92.56 99 ASP A N 1
ATOM 754 C CA . ASP A 1 99 ? -1.694 2.268 -22.740 1.00 92.56 99 ASP A CA 1
ATOM 755 C C . ASP A 1 99 ? -0.244 2.043 -23.157 1.00 92.56 99 ASP A C 1
ATOM 757 O O . ASP A 1 99 ? 0.033 1.673 -24.302 1.00 92.56 99 ASP A O 1
ATOM 761 N N . TYR A 1 100 ? 0.673 2.290 -22.222 1.00 95.69 100 TYR A N 1
ATOM 762 C CA . TYR A 1 100 ? 2.105 2.300 -22.465 1.00 95.69 100 TYR A CA 1
ATOM 763 C C . TYR A 1 100 ? 2.853 1.380 -21.505 1.00 95.69 100 TYR A C 1
ATOM 765 O O . TYR A 1 100 ? 2.474 1.228 -20.344 1.00 95.69 100 TYR A O 1
ATOM 773 N N . MET A 1 101 ? 3.963 0.834 -21.985 1.00 96.25 101 MET A N 1
ATOM 774 C CA . MET A 1 101 ? 4.995 0.161 -21.202 1.00 96.25 101 MET A CA 1
ATOM 775 C C . MET A 1 101 ? 6.353 0.804 -21.494 1.00 96.25 101 MET A C 1
ATOM 777 O O . MET A 1 101 ? 6.542 1.398 -22.554 1.00 96.25 101 MET A O 1
ATOM 781 N N . TYR A 1 102 ? 7.304 0.686 -20.572 1.00 97.06 102 TYR A N 1
ATOM 782 C CA . TYR A 1 102 ? 8.677 1.135 -20.792 1.00 97.06 102 TYR A CA 1
ATOM 783 C C . TYR A 1 102 ? 9.592 -0.061 -21.017 1.00 97.06 102 TYR A C 1
ATOM 785 O O . TYR A 1 102 ? 9.548 -1.031 -20.262 1.00 97.06 102 TYR A O 1
ATOM 793 N N . MET A 1 103 ? 10.430 0.019 -22.045 1.00 96.88 103 MET A N 1
ATOM 794 C CA . MET A 1 103 ? 11.376 -1.027 -22.412 1.00 96.88 103 MET A CA 1
ATOM 795 C C . MET A 1 103 ? 12.792 -0.474 -22.446 1.00 96.88 103 MET A C 1
ATOM 797 O O . MET A 1 103 ? 13.054 0.582 -23.013 1.00 96.88 103 MET A O 1
ATOM 801 N N . MET A 1 104 ? 13.717 -1.217 -21.852 1.00 96.12 104 MET A N 1
ATOM 802 C CA . MET A 1 104 ? 15.141 -0.906 -21.832 1.00 96.12 104 MET A CA 1
ATOM 803 C C . MET A 1 104 ? 15.917 -2.189 -22.094 1.00 96.12 104 MET A C 1
ATOM 805 O O . MET A 1 104 ? 15.548 -3.248 -21.586 1.00 96.12 104 MET A O 1
ATOM 809 N N . LYS A 1 105 ? 16.973 -2.108 -22.904 1.00 95.12 105 LYS A N 1
ATOM 810 C CA . LYS A 1 105 ? 17.780 -3.270 -23.285 1.00 95.12 105 LYS A CA 1
ATOM 811 C C . LYS A 1 105 ? 19.130 -3.201 -22.589 1.00 95.12 105 LYS A C 1
ATOM 813 O O . LYS A 1 105 ? 19.692 -2.122 -22.428 1.00 95.12 105 LYS A O 1
ATOM 818 N N . CYS A 1 106 ? 19.638 -4.358 -22.192 1.00 95.12 106 CYS A N 1
ATOM 819 C CA . CYS A 1 106 ? 20.991 -4.511 -21.679 1.00 95.12 106 CYS A CA 1
ATOM 820 C C . CYS A 1 106 ? 21.846 -5.186 -22.751 1.00 95.12 106 CYS A C 1
ATOM 822 O O . CYS A 1 106 ? 21.434 -6.207 -23.306 1.00 95.12 106 CYS A O 1
ATOM 824 N N . SER A 1 107 ? 23.017 -4.633 -23.048 1.00 91.94 107 SER A N 1
ATOM 825 C CA . SER A 1 107 ? 24.021 -5.294 -23.881 1.00 91.94 107 SER A CA 1
ATOM 826 C C . SER A 1 107 ? 24.762 -6.383 -23.098 1.00 91.94 107 SER A C 1
ATOM 828 O O . SER A 1 107 ? 24.644 -6.500 -21.876 1.00 91.94 107 SER A O 1
ATOM 830 N N . SER A 1 108 ? 25.511 -7.227 -23.811 1.00 87.38 108 SER A N 1
ATOM 831 C CA . SER A 1 108 ? 26.236 -8.374 -23.240 1.00 87.38 108 SER A CA 1
ATOM 832 C C . SER A 1 108 ? 27.336 -7.994 -22.244 1.00 87.38 108 SER A C 1
ATOM 834 O O . SER A 1 108 ? 27.764 -8.830 -21.458 1.00 87.38 108 SER A O 1
ATOM 836 N N . ASP A 1 109 ? 27.795 -6.747 -22.278 1.00 90.12 109 ASP A N 1
ATOM 837 C CA . ASP A 1 109 ? 28.739 -6.144 -21.331 1.00 90.12 109 ASP A CA 1
ATOM 838 C C . ASP A 1 109 ? 28.063 -5.612 -20.051 1.00 90.12 109 ASP A C 1
ATOM 840 O O . ASP A 1 109 ? 28.732 -5.054 -19.185 1.00 90.12 109 ASP A O 1
ATOM 844 N N . GLY A 1 110 ? 26.745 -5.793 -19.909 1.00 90.44 110 GLY A N 1
ATOM 845 C CA . GLY A 1 110 ? 25.987 -5.369 -18.733 1.00 90.44 110 GLY A CA 1
ATOM 846 C C . GLY A 1 110 ? 25.537 -3.906 -18.764 1.00 90.44 110 GLY A C 1
ATOM 847 O O . GLY A 1 110 ? 25.023 -3.414 -17.758 1.00 90.44 110 GLY A O 1
ATOM 848 N N . ILE A 1 111 ? 25.717 -3.203 -19.887 1.00 93.94 111 ILE A N 1
ATOM 849 C CA . ILE A 1 111 ? 25.329 -1.796 -20.020 1.00 93.94 111 ILE A CA 1
ATOM 850 C C . ILE A 1 111 ? 23.870 -1.688 -20.472 1.00 93.94 111 ILE A C 1
ATOM 852 O O . ILE A 1 111 ? 23.461 -2.241 -21.491 1.00 93.94 111 ILE A O 1
ATOM 856 N N . PHE A 1 112 ? 23.072 -0.926 -19.726 1.00 95.62 112 PHE A N 1
ATOM 857 C CA . PHE A 1 112 ? 21.693 -0.623 -20.101 1.00 95.62 112 PHE A CA 1
ATOM 858 C C . PHE A 1 112 ? 21.635 0.582 -21.042 1.00 95.62 112 PHE A C 1
ATOM 860 O O . PHE A 1 112 ? 22.181 1.647 -20.744 1.00 95.62 112 PHE A O 1
ATOM 867 N N . THR A 1 113 ? 20.949 0.422 -22.174 1.00 92.50 113 THR A N 1
ATOM 868 C CA . THR A 1 113 ? 20.695 1.505 -23.127 1.00 92.50 113 THR A CA 1
ATOM 869 C C . THR A 1 113 ? 19.710 2.515 -22.551 1.00 92.50 113 THR A C 1
ATOM 871 O O . THR A 1 113 ? 19.014 2.251 -21.575 1.00 92.50 113 THR A O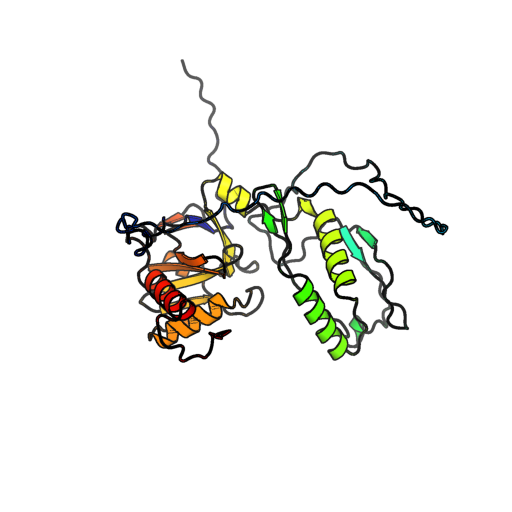 1
ATOM 874 N N . LYS A 1 114 ? 19.563 3.674 -23.199 1.00 91.75 114 LYS A N 1
ATOM 875 C CA . LYS A 1 114 ? 18.383 4.509 -22.959 1.00 91.75 114 LYS A CA 1
ATOM 876 C C . LYS A 1 114 ? 17.134 3.704 -23.338 1.00 91.75 114 LYS A C 1
ATOM 878 O O . LYS A 1 114 ? 17.098 3.126 -24.425 1.00 91.75 114 LYS A O 1
ATOM 883 N N . GLY A 1 115 ? 16.152 3.636 -22.446 1.00 93.88 115 GLY A N 1
ATOM 884 C CA . GLY A 1 115 ? 14.883 2.979 -22.736 1.00 93.88 115 GLY A CA 1
ATOM 885 C C . GLY A 1 115 ? 13.877 3.889 -23.440 1.00 93.88 115 GLY A C 1
ATOM 886 O O . GLY A 1 115 ? 14.085 5.096 -23.596 1.00 93.88 115 GLY A O 1
ATOM 887 N N . GLU A 1 116 ? 12.771 3.284 -23.854 1.00 96.00 116 GLU A N 1
ATOM 888 C CA . GLU A 1 116 ? 11.719 3.881 -24.671 1.00 96.00 116 GLU A CA 1
ATOM 889 C C . GLU A 1 116 ? 10.324 3.535 -24.133 1.00 96.00 116 GLU A C 1
ATOM 891 O O . GLU A 1 116 ? 10.098 2.455 -23.586 1.00 96.00 116 GLU A O 1
ATOM 896 N N . LEU A 1 117 ? 9.380 4.469 -24.293 1.00 97.25 117 LEU A N 1
ATOM 897 C CA . LEU A 1 117 ? 7.960 4.218 -24.056 1.00 97.25 117 LEU A CA 1
ATOM 898 C C . LEU A 1 117 ? 7.346 3.617 -25.318 1.00 97.25 117 LEU A C 1
ATOM 900 O O . LEU A 1 117 ? 7.374 4.230 -26.383 1.00 97.25 117 LEU A O 1
ATOM 904 N N . LEU A 1 118 ? 6.752 2.441 -25.176 1.00 96.12 118 LEU A N 1
ATOM 905 C CA . LEU A 1 118 ? 6.069 1.711 -26.235 1.00 96.12 118 LEU A CA 1
ATOM 906 C C . LEU A 1 118 ? 4.604 1.525 -25.864 1.00 96.12 118 LEU A C 1
ATOM 908 O O . LEU A 1 118 ? 4.236 1.609 -24.693 1.00 96.12 118 LEU A O 1
ATOM 912 N N . ARG A 1 119 ? 3.753 1.236 -26.851 1.00 96.44 119 ARG A N 1
ATOM 913 C CA . ARG A 1 119 ? 2.394 0.770 -26.558 1.00 96.44 119 ARG A CA 1
ATOM 914 C C . ARG A 1 119 ? 2.475 -0.568 -25.837 1.00 96.44 119 ARG A C 1
ATOM 916 O O . ARG A 1 119 ? 3.294 -1.410 -26.201 1.00 96.44 119 ARG A O 1
ATOM 923 N N . PHE A 1 120 ? 1.638 -0.747 -24.820 1.00 95.31 120 PHE A N 1
ATOM 924 C CA . PHE A 1 120 ? 1.551 -2.027 -24.134 1.00 95.31 120 PHE A CA 1
ATOM 925 C C . PHE A 1 120 ? 1.183 -3.123 -25.139 1.00 95.31 120 PHE A C 1
ATOM 927 O O . PHE A 1 120 ? 0.248 -2.969 -25.928 1.00 95.31 120 PHE A O 1
ATOM 934 N N . GLY A 1 121 ? 1.926 -4.225 -25.118 1.00 94.38 121 GLY A N 1
ATOM 935 C CA . GLY A 1 121 ? 1.763 -5.296 -26.087 1.00 94.38 121 GLY A CA 1
ATOM 936 C C . GLY A 1 121 ? 2.722 -6.457 -25.845 1.00 94.38 121 GLY A C 1
ATOM 937 O O . GLY A 1 121 ? 3.495 -6.434 -24.884 1.00 94.38 121 GLY A O 1
ATOM 938 N N . PRO A 1 122 ? 2.658 -7.491 -26.697 1.00 95.12 122 PRO A N 1
ATOM 939 C CA . PRO A 1 122 ? 3.551 -8.635 -26.600 1.00 95.12 122 PRO A CA 1
ATOM 940 C C . PRO A 1 122 ? 5.014 -8.213 -26.779 1.00 95.12 122 PRO A C 1
ATOM 942 O O . PRO A 1 122 ? 5.325 -7.298 -27.540 1.00 95.12 122 PRO A O 1
ATOM 945 N N . ILE A 1 123 ? 5.910 -8.925 -26.094 1.00 94.94 123 ILE A N 1
ATOM 946 C CA . ILE A 1 123 ? 7.358 -8.822 -26.283 1.00 94.94 123 ILE A CA 1
ATOM 947 C C . ILE A 1 123 ? 7.868 -10.063 -27.014 1.00 94.94 123 ILE A C 1
ATOM 949 O O . ILE A 1 123 ? 7.412 -11.178 -26.756 1.00 94.94 123 ILE A O 1
ATOM 953 N N . GLU A 1 124 ? 8.825 -9.876 -27.916 1.00 95.75 124 GLU A N 1
ATOM 954 C CA . GLU A 1 124 ? 9.490 -10.978 -28.608 1.00 95.75 124 GLU A CA 1
ATOM 955 C C . GLU A 1 124 ? 10.685 -11.472 -27.788 1.00 95.75 124 GLU A C 1
ATOM 957 O O . GLU A 1 124 ? 11.529 -10.686 -27.353 1.00 95.75 124 GLU A O 1
ATOM 962 N N . LEU A 1 125 ? 10.766 -12.786 -27.580 1.00 95.81 125 LEU A N 1
ATOM 963 C CA . LEU A 1 125 ? 11.854 -13.441 -26.858 1.00 95.81 125 LEU A CA 1
ATOM 964 C C . LEU A 1 125 ? 12.359 -14.638 -27.663 1.00 95.81 125 LEU A C 1
ATOM 966 O O . LEU A 1 125 ? 11.572 -15.366 -28.267 1.00 95.81 125 LEU A O 1
ATOM 970 N N . SER A 1 126 ? 13.673 -14.879 -27.626 1.00 97.12 126 SER A N 1
ATOM 971 C CA . SER A 1 126 ? 14.231 -16.135 -28.131 1.00 97.12 126 SER A CA 1
ATOM 972 C C . SER A 1 126 ? 13.687 -17.314 -27.311 1.00 97.12 126 SER A C 1
ATOM 974 O O . SER A 1 126 ? 13.667 -17.225 -26.079 1.00 97.12 126 SER A O 1
ATOM 976 N N . PRO A 1 127 ? 13.347 -18.458 -27.931 1.00 97.75 127 PRO A N 1
ATOM 977 C CA . PRO A 1 127 ? 13.047 -19.690 -27.199 1.00 97.75 127 PRO A CA 1
ATOM 978 C C . PRO A 1 127 ? 14.178 -20.123 -26.251 1.00 97.75 127 PRO A C 1
ATOM 980 O O . PRO A 1 127 ? 13.930 -20.785 -25.249 1.00 97.75 127 PRO A O 1
ATOM 983 N N . SER A 1 128 ? 15.420 -19.716 -26.534 1.00 96.81 128 SER A N 1
ATOM 984 C CA . SER A 1 128 ? 16.598 -19.998 -25.707 1.00 96.81 128 SER A CA 1
ATOM 985 C C . SER A 1 128 ? 16.829 -18.999 -24.563 1.00 96.81 128 SER A C 1
ATOM 987 O O . SER A 1 128 ? 17.859 -19.073 -23.895 1.00 96.81 128 SER A O 1
ATOM 989 N N . SER A 1 129 ? 15.935 -18.029 -24.345 1.00 96.25 129 SER A N 1
ATOM 990 C CA . SER A 1 129 ? 16.109 -17.006 -23.308 1.00 96.25 129 SER A CA 1
ATOM 991 C C . SER A 1 129 ? 16.189 -17.617 -21.904 1.00 96.25 129 SER A C 1
ATOM 993 O O . SER A 1 129 ? 15.394 -18.491 -21.546 1.00 96.25 129 SER A O 1
ATOM 995 N N . GLY A 1 130 ? 17.121 -17.121 -21.081 1.00 95.19 130 GLY A N 1
ATOM 996 C CA . GLY A 1 130 ? 17.384 -17.652 -19.736 1.00 95.19 130 GLY A CA 1
ATOM 997 C C . GLY A 1 130 ? 16.168 -17.613 -18.804 1.00 95.19 130 GLY A C 1
ATOM 998 O O . GLY A 1 130 ? 15.956 -18.547 -18.035 1.00 95.19 130 GLY A O 1
ATOM 999 N N . VAL A 1 131 ? 15.311 -16.595 -18.938 1.00 96.56 131 VAL A N 1
ATOM 1000 C CA . VAL A 1 131 ? 14.056 -16.492 -18.174 1.00 96.56 131 VAL A CA 1
ATOM 1001 C C . VAL A 1 131 ? 13.085 -17.648 -18.461 1.00 96.56 131 VAL A C 1
ATOM 1003 O O . VAL A 1 131 ? 12.414 -18.105 -17.543 1.00 96.56 131 VAL A O 1
ATOM 1006 N N . LEU A 1 132 ? 13.045 -18.165 -19.698 1.00 97.00 132 LEU A N 1
ATOM 1007 C CA . LEU A 1 132 ? 12.130 -19.242 -20.103 1.00 97.00 132 LEU A CA 1
ATOM 1008 C C . LEU A 1 132 ? 12.646 -20.636 -19.727 1.00 97.00 132 LEU A C 1
ATOM 1010 O O . LEU A 1 132 ? 11.851 -21.532 -19.470 1.00 97.00 132 LEU A O 1
ATOM 1014 N N . ASN A 1 133 ? 13.968 -20.822 -19.706 1.00 97.81 133 ASN A N 1
ATOM 1015 C CA . ASN A 1 133 ? 14.586 -22.142 -19.537 1.00 97.81 133 ASN A CA 1
ATOM 1016 C C . ASN A 1 133 ? 15.089 -22.389 -18.110 1.00 97.81 133 ASN A C 1
ATOM 1018 O O . ASN A 1 133 ? 15.065 -23.519 -17.632 1.00 97.81 133 ASN A O 1
ATOM 1022 N N . TYR A 1 134 ? 15.536 -21.334 -17.425 1.00 96.81 134 TYR A N 1
ATOM 1023 C CA . TYR A 1 134 ? 16.211 -21.432 -16.128 1.00 96.81 134 TYR A CA 1
ATOM 1024 C C . TYR A 1 134 ? 15.625 -20.487 -15.074 1.00 96.81 134 TYR A C 1
ATOM 1026 O O . TYR A 1 134 ? 16.180 -20.368 -13.985 1.00 96.81 134 TYR A O 1
ATOM 1034 N N . GLY A 1 135 ? 14.531 -19.783 -15.389 1.00 94.88 135 GLY A N 1
ATOM 1035 C CA . GLY A 1 135 ? 13.908 -18.828 -14.471 1.00 94.88 135 GLY A CA 1
ATOM 1036 C C . GLY A 1 135 ? 14.815 -17.650 -14.103 1.00 94.88 135 GLY A C 1
ATOM 1037 O O . GLY A 1 135 ? 14.614 -17.033 -13.060 1.00 94.88 135 GLY A O 1
ATOM 1038 N N . GLN A 1 136 ? 15.824 -17.335 -14.927 1.00 96.62 136 GLN A N 1
ATOM 1039 C CA . GLN A 1 136 ? 16.732 -16.217 -14.676 1.00 96.62 136 GLN A CA 1
ATOM 1040 C C . GLN A 1 136 ? 16.023 -14.885 -14.961 1.00 96.62 136 GLN A C 1
ATOM 1042 O O . GLN A 1 136 ? 16.095 -14.339 -16.062 1.00 96.62 136 GLN A O 1
ATOM 1047 N N . GLY A 1 137 ? 15.291 -14.395 -13.965 1.00 94.19 137 GLY A N 1
ATOM 1048 C CA . GLY A 1 137 ? 14.551 -13.143 -13.999 1.00 94.19 137 GLY A CA 1
ATOM 1049 C C . GLY A 1 137 ? 14.111 -12.721 -12.599 1.00 94.19 137 GLY A C 1
ATOM 1050 O O . GLY A 1 137 ? 14.140 -13.505 -11.653 1.00 94.19 137 GLY A O 1
ATOM 1051 N N . LEU A 1 138 ? 13.712 -11.460 -12.471 1.00 93.19 138 LEU A N 1
ATOM 1052 C CA . LEU A 1 138 ? 13.218 -10.868 -11.231 1.00 93.19 138 LEU A CA 1
ATOM 1053 C C . LEU A 1 138 ? 12.161 -9.812 -11.546 1.00 93.19 138 LEU A C 1
ATOM 1055 O O . LEU A 1 138 ? 12.038 -9.366 -12.688 1.00 93.19 138 LEU A O 1
ATOM 1059 N N . PHE A 1 139 ? 11.416 -9.397 -10.528 1.00 91.75 139 PHE A N 1
ATOM 1060 C CA . PHE A 1 139 ? 10.426 -8.332 -10.632 1.00 91.75 139 PHE A CA 1
ATOM 1061 C C . PHE A 1 139 ? 10.527 -7.386 -9.435 1.00 91.75 139 PHE A C 1
ATOM 1063 O O . PHE A 1 139 ? 11.111 -7.722 -8.407 1.00 91.75 139 PHE A O 1
ATOM 1070 N N . GLU A 1 140 ? 9.926 -6.209 -9.578 1.00 88.12 140 GLU A N 1
ATOM 1071 C CA . GLU A 1 140 ? 9.728 -5.247 -8.498 1.00 88.12 140 GLU A CA 1
ATOM 1072 C C . GLU A 1 140 ? 8.266 -4.811 -8.430 1.00 88.12 140 GLU A C 1
ATOM 1074 O O . GLU A 1 140 ? 7.515 -4.954 -9.396 1.00 88.12 140 GLU A O 1
ATOM 1079 N N . GLY A 1 141 ? 7.870 -4.266 -7.280 1.00 81.31 141 GLY A N 1
ATOM 1080 C CA . GLY A 1 141 ? 6.503 -3.821 -7.029 1.00 81.31 141 GLY A CA 1
ATOM 1081 C C . GLY A 1 141 ? 6.469 -2.524 -6.232 1.00 81.31 141 GLY A C 1
ATOM 1082 O O . GLY A 1 141 ? 6.959 -2.462 -5.104 1.00 81.31 141 GLY A O 1
ATOM 1083 N N . LEU A 1 142 ? 5.862 -1.491 -6.813 1.00 81.00 142 LEU A N 1
ATOM 1084 C CA . LEU A 1 142 ? 5.574 -0.216 -6.159 1.00 81.00 142 LEU A CA 1
ATOM 1085 C C . LEU A 1 142 ? 4.245 0.348 -6.663 1.00 81.00 142 LEU A C 1
ATOM 1087 O O . LEU A 1 142 ? 3.693 -0.122 -7.658 1.00 81.00 142 LEU A O 1
ATOM 1091 N N . LYS A 1 143 ? 3.735 1.368 -5.974 1.00 78.56 143 LYS A N 1
ATOM 1092 C CA . LYS A 1 143 ? 2.454 2.011 -6.282 1.00 78.56 143 LYS A CA 1
ATOM 1093 C C . LYS A 1 143 ? 2.671 3.486 -6.639 1.00 78.56 143 LYS A C 1
ATOM 1095 O O . LYS A 1 143 ? 3.533 4.155 -6.064 1.00 78.56 143 LYS A O 1
ATOM 1100 N N . ALA A 1 144 ? 1.857 3.985 -7.566 1.00 81.12 144 ALA A N 1
ATOM 1101 C CA . ALA A 1 144 ? 1.701 5.408 -7.841 1.00 81.12 144 ALA A CA 1
ATOM 1102 C C . ALA A 1 144 ? 0.376 5.892 -7.251 1.00 81.12 144 ALA A C 1
ATOM 1104 O O . ALA A 1 144 ? -0.648 5.228 -7.407 1.00 81.12 144 ALA A O 1
ATOM 1105 N N . TYR A 1 145 ? 0.393 7.052 -6.600 1.00 74.44 145 TYR A N 1
ATOM 1106 C CA . TYR A 1 145 ? -0.772 7.592 -5.902 1.00 74.44 145 TYR A CA 1
ATOM 1107 C C . TYR A 1 145 ? -1.140 8.952 -6.465 1.00 74.44 145 TYR A C 1
ATOM 1109 O O . TYR A 1 145 ? -0.270 9.796 -6.689 1.00 74.44 145 TYR A O 1
ATOM 1117 N N . ARG A 1 146 ? -2.434 9.179 -6.673 1.00 76.56 146 ARG A N 1
ATOM 1118 C CA . ARG A 1 146 ? -2.957 10.473 -7.097 1.00 76.56 146 ARG A CA 1
ATOM 1119 C C . ARG A 1 146 ? -3.358 11.291 -5.874 1.00 76.56 146 ARG A C 1
ATOM 1121 O O . ARG A 1 146 ? -4.160 10.843 -5.066 1.00 76.56 146 ARG A O 1
ATOM 1128 N N . LYS A 1 147 ? -2.806 12.496 -5.764 1.00 74.81 147 LYS A N 1
ATOM 1129 C CA . LYS A 1 147 ? -3.149 13.476 -4.732 1.00 74.81 147 LYS A CA 1
ATOM 1130 C C . LYS A 1 147 ? -4.454 14.210 -5.048 1.00 74.81 147 LYS A C 1
ATOM 1132 O O . LYS A 1 147 ? -4.940 14.198 -6.181 1.00 74.81 147 LYS A O 1
ATOM 1137 N N . GLU A 1 148 ? -4.954 14.928 -4.044 1.00 66.56 148 GLU A N 1
ATOM 1138 C CA . GLU A 1 148 ? -6.113 15.826 -4.146 1.00 66.56 148 GLU A CA 1
ATOM 1139 C C . GLU A 1 148 ? -5.936 16.905 -5.222 1.00 66.56 148 GLU A C 1
ATOM 1141 O O . GLU A 1 148 ? -6.838 17.128 -6.021 1.00 66.56 148 GLU A O 1
ATOM 1146 N N . ASP A 1 149 ? -4.747 17.508 -5.315 1.00 73.69 149 ASP A N 1
ATOM 1147 C CA . ASP A 1 149 ? -4.403 18.512 -6.337 1.00 73.69 149 ASP A CA 1
ATOM 1148 C C . ASP A 1 149 ? -4.213 17.919 -7.753 1.00 73.69 149 ASP A C 1
ATOM 1150 O O . ASP A 1 149 ? -3.798 18.611 -8.681 1.00 73.69 149 ASP A O 1
ATOM 1154 N N . GLY A 1 150 ? -4.470 16.618 -7.928 1.00 73.81 150 GLY A N 1
ATOM 1155 C CA . GLY A 1 150 ? -4.342 15.903 -9.195 1.00 73.81 150 GLY A CA 1
ATOM 1156 C C . GLY A 1 150 ? -2.907 15.535 -9.591 1.00 73.81 150 GLY A C 1
ATOM 1157 O O . GLY A 1 150 ? -2.723 14.859 -10.616 1.00 73.81 150 GLY A O 1
ATOM 1158 N N . SER A 1 151 ? -1.897 15.930 -8.807 1.00 80.75 151 SER A N 1
ATOM 1159 C CA . SER A 1 151 ? -0.516 15.470 -8.989 1.00 80.75 151 SER A CA 1
ATOM 1160 C C . SER A 1 151 ? -0.368 13.994 -8.602 1.00 80.75 151 SER A C 1
ATOM 1162 O O . SER A 1 151 ? -1.197 13.432 -7.886 1.00 80.75 151 SER A O 1
ATOM 1164 N N . VAL A 1 152 ? 0.666 13.335 -9.129 1.00 82.50 152 VAL A N 1
ATOM 1165 C CA . VAL A 1 152 ? 0.952 11.920 -8.856 1.00 82.50 152 VAL A CA 1
ATOM 1166 C C . VAL A 1 152 ? 2.276 11.822 -8.116 1.00 82.50 152 VAL A C 1
ATOM 1168 O O . VAL A 1 152 ? 3.234 12.499 -8.484 1.00 82.50 152 VAL A O 1
ATOM 1171 N N . LEU A 1 153 ? 2.323 10.984 -7.085 1.00 83.75 153 LEU A N 1
ATOM 1172 C CA . LEU A 1 153 ? 3.525 10.709 -6.308 1.00 83.75 153 LEU A CA 1
ATOM 1173 C C . LEU A 1 153 ? 3.897 9.228 -6.370 1.00 83.75 153 LEU A C 1
ATOM 1175 O O . LEU A 1 153 ? 3.040 8.353 -6.516 1.00 83.75 153 LEU A O 1
ATOM 1179 N N . LEU A 1 154 ? 5.192 8.973 -6.212 1.00 75.00 154 LEU A N 1
ATOM 1180 C CA . LEU A 1 154 ? 5.775 7.657 -5.977 1.00 75.00 154 LEU A CA 1
ATOM 1181 C C . LEU A 1 154 ? 6.333 7.646 -4.557 1.00 75.00 154 LEU A C 1
ATOM 1183 O O . LEU A 1 154 ? 6.889 8.647 -4.104 1.00 75.00 154 LEU A O 1
ATOM 1187 N N . PHE A 1 155 ? 6.198 6.526 -3.856 1.00 76.19 155 PHE A N 1
ATOM 1188 C CA . PHE A 1 155 ? 6.731 6.383 -2.505 1.00 76.19 155 PHE A CA 1
ATOM 1189 C C . PHE A 1 155 ? 8.030 5.573 -2.529 1.00 76.19 155 PHE A C 1
ATOM 1191 O O . PHE A 1 155 ? 7.995 4.385 -2.834 1.00 76.19 155 PHE A O 1
ATOM 1198 N N . ARG A 1 156 ? 9.155 6.228 -2.204 1.00 72.75 156 ARG A N 1
ATOM 1199 C CA . ARG A 1 156 ? 10.508 5.639 -2.099 1.00 72.75 156 ARG A CA 1
ATOM 1200 C C . ARG A 1 156 ? 10.912 4.713 -3.268 1.00 72.75 156 ARG A C 1
ATOM 1202 O O . ARG A 1 156 ? 11.403 3.611 -3.013 1.00 72.75 156 ARG A O 1
ATOM 1209 N N . PRO A 1 157 ? 10.738 5.121 -4.541 1.00 77.50 157 PRO A N 1
ATOM 1210 C CA . PRO A 1 157 ? 11.093 4.276 -5.685 1.00 77.50 157 PRO A CA 1
ATOM 1211 C C . PRO A 1 157 ? 12.583 3.881 -5.718 1.00 77.50 157 PRO A C 1
ATOM 1213 O O . PRO A 1 157 ? 12.936 2.871 -6.323 1.00 77.50 157 PRO A O 1
ATOM 1216 N N . GLU A 1 158 ? 13.456 4.627 -5.038 1.00 86.81 158 GLU A N 1
ATOM 1217 C CA . GLU A 1 158 ? 14.880 4.325 -4.883 1.00 86.81 158 GLU A CA 1
ATOM 1218 C C . GLU A 1 158 ? 15.122 3.035 -4.080 1.00 86.81 158 GLU A C 1
ATOM 1220 O O . GLU A 1 158 ? 16.016 2.264 -4.417 1.00 86.81 158 GLU A O 1
ATOM 1225 N N . GLU A 1 159 ? 14.308 2.742 -3.060 1.00 76.31 159 GLU A N 1
ATOM 1226 C CA . GLU A 1 159 ? 14.437 1.507 -2.266 1.00 76.31 159 GLU A CA 1
ATOM 1227 C C . GLU A 1 159 ? 14.061 0.270 -3.085 1.00 76.31 159 GLU A C 1
ATOM 1229 O O . GLU A 1 159 ? 14.707 -0.775 -2.989 1.00 76.31 159 GLU A O 1
ATOM 1234 N N . ASN A 1 160 ? 13.040 0.395 -3.937 1.00 85.88 160 ASN A N 1
ATOM 1235 C CA . ASN A 1 160 ? 12.690 -0.635 -4.911 1.00 85.88 160 ASN A CA 1
ATOM 1236 C C . ASN A 1 160 ? 13.833 -0.865 -5.905 1.00 85.88 160 ASN A C 1
ATOM 1238 O O . ASN A 1 160 ? 14.163 -2.010 -6.206 1.00 85.88 160 ASN A O 1
ATOM 1242 N N . ALA A 1 161 ? 14.478 0.205 -6.374 1.00 92.12 161 ALA A N 1
ATOM 1243 C CA . ALA A 1 161 ? 15.627 0.100 -7.266 1.00 92.12 161 ALA A CA 1
ATOM 1244 C C . ALA A 1 161 ? 16.819 -0.607 -6.595 1.00 92.12 161 ALA A C 1
ATOM 1246 O O . ALA A 1 161 ? 17.452 -1.477 -7.195 1.00 92.12 161 ALA A O 1
ATOM 1247 N N . LEU A 1 162 ? 17.108 -0.277 -5.331 1.00 89.25 162 LEU A N 1
ATOM 1248 C CA . LEU A 1 162 ? 18.154 -0.939 -4.547 1.00 89.25 162 LEU A CA 1
ATOM 1249 C C . LEU A 1 162 ? 17.848 -2.428 -4.350 1.00 89.25 162 LEU A C 1
ATOM 1251 O O . LEU A 1 162 ? 18.738 -3.265 -4.507 1.00 89.25 162 LEU A O 1
ATOM 1255 N N . ARG A 1 163 ? 16.588 -2.782 -4.077 1.00 83.00 163 ARG A N 1
ATOM 1256 C CA . ARG A 1 163 ? 16.169 -4.182 -3.958 1.00 83.00 163 ARG A CA 1
ATOM 1257 C C . ARG A 1 163 ? 16.252 -4.934 -5.289 1.00 83.00 163 ARG A C 1
ATOM 1259 O O . ARG A 1 163 ? 16.743 -6.062 -5.296 1.00 83.00 163 ARG A O 1
ATOM 1266 N N . MET A 1 164 ? 15.891 -4.303 -6.410 1.00 94.25 164 MET A N 1
ATOM 1267 C CA . MET A 1 164 ? 16.121 -4.855 -7.752 1.00 94.25 164 MET A CA 1
ATOM 1268 C C . MET A 1 164 ? 17.603 -5.147 -7.989 1.00 94.25 164 MET A C 1
ATOM 1270 O O . MET A 1 164 ? 17.941 -6.225 -8.474 1.00 94.25 164 MET A O 1
ATOM 1274 N N . LYS A 1 165 ? 18.491 -4.215 -7.626 1.00 96.00 165 LYS A N 1
ATOM 1275 C CA . LYS A 1 165 ? 19.941 -4.381 -7.775 1.00 96.00 165 LYS A CA 1
ATOM 1276 C C . LYS A 1 165 ? 20.471 -5.568 -6.967 1.00 96.00 165 LYS A C 1
ATOM 1278 O O . LYS A 1 165 ? 21.198 -6.392 -7.513 1.00 96.00 165 LYS A O 1
ATOM 1283 N N . LEU A 1 166 ? 20.051 -5.701 -5.707 1.00 89.44 166 LEU A N 1
ATOM 1284 C CA . LEU A 1 166 ? 20.398 -6.851 -4.862 1.00 89.44 166 LEU A CA 1
ATOM 1285 C C . LEU A 1 166 ? 19.868 -8.174 -5.442 1.00 89.44 166 LEU A C 1
ATOM 1287 O O . LEU A 1 166 ? 20.570 -9.186 -5.446 1.00 89.44 166 LEU A O 1
ATOM 1291 N N . GLY A 1 167 ? 18.637 -8.175 -5.959 1.00 90.25 167 GLY A N 1
ATOM 1292 C CA . GLY A 1 167 ? 18.052 -9.337 -6.628 1.00 90.25 167 GLY A CA 1
ATOM 1293 C C . GLY A 1 167 ? 18.813 -9.728 -7.897 1.00 90.25 167 GLY A C 1
ATOM 1294 O O . GLY A 1 167 ? 19.065 -10.910 -8.121 1.00 90.25 167 GLY A O 1
ATOM 1295 N N . ALA A 1 168 ? 19.225 -8.747 -8.702 1.00 96.38 168 ALA A N 1
ATOM 1296 C CA . ALA A 1 168 ? 19.981 -8.971 -9.930 1.00 96.38 168 ALA A CA 1
ATOM 1297 C C . ALA A 1 168 ? 21.349 -9.589 -9.631 1.00 96.38 168 ALA A C 1
ATOM 1299 O O . ALA A 1 168 ? 21.712 -10.589 -10.246 1.00 96.38 168 ALA A O 1
ATOM 1300 N N . GLU A 1 169 ? 22.054 -9.069 -8.622 1.00 95.56 169 GLU A N 1
ATOM 1301 C CA . GLU A 1 169 ? 23.314 -9.642 -8.141 1.00 95.56 169 GLU A CA 1
ATOM 1302 C C . GLU A 1 169 ? 23.130 -11.109 -7.725 1.00 95.56 169 GLU A C 1
ATOM 1304 O O . GLU A 1 169 ? 23.879 -11.987 -8.160 1.00 95.56 169 GLU A O 1
ATOM 1309 N N . ARG A 1 170 ? 22.071 -11.404 -6.959 1.00 93.25 170 ARG A N 1
ATOM 1310 C CA . ARG A 1 170 ? 21.747 -12.769 -6.525 1.00 93.25 170 ARG A CA 1
ATOM 1311 C C . ARG A 1 170 ? 21.433 -13.716 -7.685 1.00 93.25 170 ARG A C 1
ATOM 1313 O O . ARG A 1 170 ? 21.732 -14.902 -7.578 1.00 93.25 170 ARG A O 1
ATOM 1320 N N . MET A 1 171 ? 20.851 -13.200 -8.766 1.00 93.19 171 MET A N 1
ATOM 1321 C CA . MET A 1 171 ? 20.507 -13.947 -9.982 1.00 93.19 171 MET A CA 1
ATOM 1322 C C . MET A 1 171 ? 21.631 -13.953 -11.030 1.00 93.19 171 MET A C 1
ATOM 1324 O O . MET A 1 171 ? 21.428 -14.444 -12.145 1.00 93.19 171 MET A O 1
ATOM 1328 N N . CYS A 1 172 ? 22.807 -13.410 -10.692 1.00 94.44 172 CYS A N 1
ATOM 1329 C CA . CYS A 1 172 ? 23.936 -13.240 -11.606 1.00 94.44 172 CYS A CA 1
ATOM 1330 C C . CYS A 1 172 ? 23.541 -12.494 -12.897 1.00 94.44 172 CYS A C 1
ATOM 1332 O O . CYS A 1 172 ? 23.922 -12.886 -13.999 1.00 94.44 172 CYS A O 1
ATOM 1334 N N . MET A 1 173 ? 22.741 -11.435 -12.753 1.00 95.44 173 MET A N 1
ATOM 1335 C CA . MET A 1 173 ? 22.242 -10.581 -13.830 1.00 95.44 173 MET A CA 1
ATOM 1336 C C . MET A 1 173 ? 22.792 -9.153 -13.702 1.00 95.44 173 MET A C 1
ATOM 1338 O O . MET A 1 173 ? 22.998 -8.675 -12.584 1.00 95.44 173 MET A O 1
ATOM 1342 N N . PRO A 1 174 ? 22.970 -8.424 -14.818 1.00 96.44 174 PRO A N 1
ATOM 1343 C CA . PRO A 1 174 ? 23.205 -6.988 -14.761 1.00 96.44 174 PRO A CA 1
ATOM 1344 C C . PRO A 1 174 ? 21.946 -6.261 -14.254 1.00 96.44 174 PRO A C 1
ATOM 1346 O O . PRO A 1 174 ? 20.818 -6.698 -14.496 1.00 96.44 174 PRO A O 1
ATOM 1349 N N . SER A 1 175 ? 22.132 -5.131 -13.569 1.00 96.50 175 SER A N 1
ATOM 1350 C CA . SER A 1 175 ? 21.046 -4.281 -13.062 1.00 96.50 175 SER A CA 1
ATOM 1351 C C . SER A 1 175 ? 21.136 -2.863 -13.624 1.00 96.50 175 SER A C 1
ATOM 1353 O O . SER A 1 175 ? 22.253 -2.341 -13.706 1.00 96.50 175 SER A O 1
ATOM 1355 N N . PRO A 1 176 ? 20.008 -2.190 -13.912 1.00 96.81 176 PRO A N 1
ATOM 1356 C CA . PRO A 1 176 ? 20.036 -0.755 -14.166 1.00 96.81 176 PRO A CA 1
ATOM 1357 C C . PRO A 1 176 ? 20.523 0.006 -12.926 1.00 96.81 176 PRO A C 1
ATOM 1359 O O . PRO A 1 176 ? 20.464 -0.502 -11.800 1.00 96.81 176 PRO A O 1
ATOM 1362 N N . THR A 1 177 ? 20.992 1.241 -13.112 1.00 97.25 177 THR A N 1
ATOM 1363 C CA . THR A 1 177 ? 21.266 2.123 -11.970 1.00 97.25 177 THR A CA 1
ATOM 1364 C C . THR A 1 177 ? 19.967 2.526 -11.267 1.00 97.25 177 THR A C 1
ATOM 1366 O O . THR A 1 177 ? 18.868 2.379 -11.814 1.00 97.25 177 THR A O 1
ATOM 1369 N N . VAL A 1 178 ? 20.083 3.060 -10.046 1.00 96.56 178 VAL A N 1
ATOM 1370 C CA . VAL A 1 178 ? 18.924 3.562 -9.292 1.00 96.56 178 VAL A CA 1
ATOM 1371 C C . VAL A 1 178 ? 18.202 4.648 -10.089 1.00 96.56 178 VAL A C 1
ATOM 1373 O O . VAL A 1 178 ? 16.981 4.628 -10.204 1.00 96.56 178 VAL A O 1
ATOM 1376 N N . GLU A 1 179 ? 18.959 5.546 -10.712 1.00 97.44 179 GLU A N 1
ATOM 1377 C CA . GLU A 1 179 ? 18.446 6.643 -11.529 1.00 97.44 179 GLU A CA 1
ATOM 1378 C C . GLU A 1 179 ? 17.703 6.115 -12.759 1.00 97.44 179 GLU A C 1
ATOM 1380 O O . GLU A 1 179 ? 16.568 6.517 -13.004 1.00 97.44 179 GLU A O 1
ATOM 1385 N N . GLN A 1 180 ? 18.293 5.158 -13.487 1.00 97.62 180 GLN A N 1
ATOM 1386 C CA . GLN A 1 180 ? 17.657 4.542 -14.656 1.00 97.62 180 GLN A CA 1
ATOM 1387 C C . GLN A 1 180 ? 16.327 3.870 -14.295 1.00 97.62 180 GLN A C 1
ATOM 1389 O O . GLN A 1 180 ? 15.340 4.029 -15.013 1.00 97.62 180 GLN A O 1
ATOM 1394 N N . PHE A 1 181 ? 16.283 3.143 -13.175 1.00 97.31 181 PHE A N 1
ATOM 1395 C CA . PHE A 1 181 ? 15.053 2.522 -12.689 1.00 97.31 181 PHE A CA 1
ATOM 1396 C C . PHE A 1 181 ? 13.993 3.573 -12.342 1.00 97.31 181 PHE A C 1
ATOM 1398 O O . PHE A 1 181 ? 12.855 3.496 -12.809 1.00 97.31 181 PHE A O 1
ATOM 1405 N N . VAL A 1 182 ? 14.360 4.574 -11.540 1.00 95.88 182 VAL A N 1
ATOM 1406 C CA . VAL A 1 182 ? 13.432 5.613 -11.081 1.00 95.88 182 VAL A CA 1
ATOM 1407 C C . VAL A 1 182 ? 12.882 6.416 -12.263 1.00 95.88 182 VAL A C 1
ATOM 1409 O O . VAL A 1 182 ? 11.683 6.698 -12.305 1.00 95.88 182 VAL A O 1
ATOM 1412 N N . ASP A 1 183 ? 13.713 6.744 -13.250 1.00 96.50 183 ASP A N 1
ATOM 1413 C CA . ASP A 1 183 ? 13.285 7.469 -14.446 1.00 96.50 183 ASP A CA 1
ATOM 1414 C C . ASP A 1 183 ? 12.360 6.629 -15.334 1.00 96.50 183 ASP A C 1
ATOM 1416 O O . ASP A 1 183 ? 11.334 7.136 -15.796 1.00 96.50 183 ASP A O 1
ATOM 1420 N N . ALA A 1 184 ? 12.644 5.335 -15.509 1.00 97.44 184 ALA A N 1
ATOM 1421 C CA . ALA A 1 184 ? 11.759 4.409 -16.216 1.00 97.44 184 ALA A CA 1
ATOM 1422 C C . ALA A 1 184 ? 10.366 4.337 -15.565 1.00 97.44 184 ALA A C 1
ATOM 1424 O O . ALA A 1 184 ? 9.341 4.441 -16.250 1.00 97.44 184 ALA A O 1
ATOM 1425 N N . VAL A 1 185 ? 10.313 4.225 -14.233 1.00 95.81 185 VAL A N 1
ATOM 1426 C CA . VAL A 1 185 ? 9.056 4.214 -13.469 1.00 95.81 185 VAL A CA 1
ATOM 1427 C C . VAL A 1 185 ? 8.307 5.537 -13.638 1.00 95.81 185 VAL A C 1
ATOM 1429 O O . VAL A 1 185 ? 7.115 5.527 -13.948 1.00 95.81 185 VAL A O 1
ATOM 1432 N N . LYS A 1 186 ? 8.990 6.680 -13.487 1.00 95.06 186 LYS A N 1
ATOM 1433 C CA . LYS A 1 186 ? 8.386 8.012 -13.665 1.00 95.06 186 LYS A CA 1
ATOM 1434 C C . LYS A 1 186 ? 7.771 8.166 -15.052 1.00 95.06 186 LYS A C 1
ATOM 1436 O O . LYS A 1 186 ? 6.609 8.554 -15.155 1.00 95.06 186 LYS A O 1
ATOM 1441 N N . LEU A 1 187 ? 8.519 7.843 -16.108 1.00 95.69 187 LEU A N 1
ATOM 1442 C CA . LEU A 1 187 ? 8.041 7.946 -17.488 1.00 95.69 187 LEU A CA 1
ATOM 1443 C C . LEU A 1 187 ? 6.824 7.049 -17.729 1.00 95.69 187 LEU A C 1
ATOM 1445 O O . LEU A 1 187 ? 5.832 7.510 -18.291 1.00 95.69 187 LEU A O 1
ATOM 1449 N N . THR A 1 188 ? 6.863 5.806 -17.244 1.00 95.69 188 THR A N 1
ATOM 1450 C CA . THR A 1 188 ? 5.746 4.856 -17.372 1.00 95.69 188 THR A CA 1
ATOM 1451 C C . THR A 1 188 ? 4.488 5.369 -16.675 1.00 95.69 188 THR A C 1
ATOM 1453 O O . THR A 1 188 ? 3.400 5.335 -17.248 1.00 95.69 188 THR A O 1
ATOM 1456 N N . VAL A 1 189 ? 4.618 5.874 -15.447 1.00 92.62 189 VAL A N 1
ATOM 1457 C CA . VAL A 1 189 ? 3.482 6.374 -14.660 1.00 92.62 189 VAL A CA 1
ATOM 1458 C C . VAL A 1 189 ? 2.905 7.651 -15.259 1.00 92.62 189 VAL A C 1
ATOM 1460 O O . VAL A 1 189 ? 1.687 7.800 -15.312 1.00 92.62 189 VAL A O 1
ATOM 1463 N N . LEU A 1 190 ? 3.750 8.560 -15.750 1.00 91.56 190 LEU A N 1
ATOM 1464 C CA . LEU A 1 190 ? 3.294 9.781 -16.413 1.00 91.56 190 LEU A CA 1
ATOM 1465 C C . LEU A 1 190 ? 2.570 9.474 -17.730 1.00 91.56 190 LEU A C 1
ATOM 1467 O O . LEU A 1 190 ? 1.497 10.027 -17.965 1.00 91.56 190 LEU A O 1
ATOM 1471 N N . ALA A 1 191 ? 3.096 8.554 -18.543 1.00 92.75 191 ALA A N 1
ATOM 1472 C CA . ALA A 1 191 ? 2.453 8.120 -19.784 1.00 92.75 191 ALA A CA 1
ATOM 1473 C C . ALA A 1 191 ? 1.094 7.447 -19.535 1.00 92.75 191 ALA A C 1
ATOM 1475 O O . ALA A 1 191 ? 0.169 7.589 -20.330 1.00 92.75 191 ALA A O 1
ATOM 1476 N N . ASN A 1 192 ? 0.949 6.764 -18.397 1.00 90.94 192 ASN A N 1
ATOM 1477 C CA . ASN A 1 192 ? -0.279 6.089 -17.991 1.00 90.94 192 ASN A CA 1
ATOM 1478 C C . ASN A 1 192 ? -1.053 6.852 -16.904 1.00 90.94 192 ASN A C 1
ATOM 1480 O O . ASN A 1 192 ? -1.861 6.254 -16.196 1.00 90.94 192 ASN A O 1
ATOM 1484 N N . LYS A 1 193 ? -0.853 8.171 -16.753 1.00 87.69 193 LYS A N 1
ATOM 1485 C CA . LYS A 1 193 ? -1.401 8.952 -15.627 1.00 87.69 193 LYS A CA 1
ATOM 1486 C C . LYS A 1 193 ? -2.906 8.740 -15.433 1.00 87.69 193 LYS A C 1
ATOM 1488 O O . LYS A 1 193 ? -3.368 8.642 -14.297 1.00 87.69 193 LYS A O 1
ATOM 1493 N N . ARG A 1 194 ? -3.677 8.629 -16.520 1.00 84.44 194 ARG A N 1
ATOM 1494 C CA . ARG A 1 194 ? -5.138 8.405 -16.499 1.00 84.44 194 ARG A CA 1
ATOM 1495 C C . ARG A 1 194 ? -5.587 7.086 -15.847 1.00 84.44 194 ARG A C 1
ATOM 1497 O O . ARG A 1 194 ? -6.743 6.990 -15.450 1.00 84.44 194 ARG A O 1
ATOM 1504 N N . TRP A 1 195 ? -4.681 6.118 -15.696 1.00 82.31 195 TRP A N 1
ATOM 1505 C CA . TRP A 1 195 ? -4.915 4.831 -15.029 1.00 82.31 195 TRP A CA 1
ATOM 1506 C C . TRP A 1 195 ? -4.659 4.870 -13.517 1.00 82.31 195 TRP A C 1
ATOM 1508 O O . TRP A 1 195 ? -5.026 3.940 -12.805 1.00 82.31 195 TRP A O 1
ATOM 1518 N N . VAL A 1 196 ? -4.038 5.936 -12.997 1.00 80.38 196 VAL A N 1
ATOM 1519 C CA . VAL A 1 196 ? -3.774 6.070 -11.558 1.00 80.38 196 VAL A CA 1
ATOM 1520 C C . VAL A 1 196 ? -5.084 6.379 -10.827 1.00 80.38 196 VAL A C 1
ATOM 1522 O O . VAL A 1 196 ? -5.639 7.475 -10.985 1.00 80.38 196 VAL A O 1
ATOM 1525 N N . LEU A 1 197 ? -5.533 5.395 -10.036 1.00 69.25 197 LEU A N 1
ATOM 1526 C CA . LEU A 1 197 ? -6.795 5.341 -9.290 1.00 69.25 197 LEU A CA 1
ATOM 1527 C C . LEU A 1 197 ? -7.187 6.684 -8.656 1.00 69.25 197 LEU A C 1
ATOM 1529 O O . LEU A 1 197 ? -6.447 7.268 -7.866 1.00 69.25 197 LEU A O 1
ATOM 1533 N N . LYS A 1 198 ? -8.416 7.123 -8.955 1.00 69.50 198 LYS A N 1
ATOM 1534 C CA . LYS A 1 198 ? -9.119 8.218 -8.264 1.00 69.50 198 LYS A CA 1
ATOM 1535 C C . LYS A 1 198 ? -9.996 7.719 -7.113 1.00 69.50 198 LYS A C 1
ATOM 1537 O O . LYS A 1 198 ? -10.788 8.503 -6.609 1.00 69.50 198 LYS A O 1
ATOM 1542 N N . ALA A 1 199 ? -9.883 6.456 -6.687 1.00 67.00 199 ALA A N 1
ATOM 1543 C CA . ALA A 1 199 ? -10.768 5.874 -5.670 1.00 67.00 199 ALA A CA 1
ATOM 1544 C C . ALA A 1 199 ? -10.910 6.775 -4.429 1.00 67.00 199 ALA A C 1
ATOM 1546 O O . ALA A 1 199 ? -12.022 7.016 -3.969 1.00 67.00 199 ALA A O 1
ATOM 1547 N N . GLN A 1 200 ? -9.808 7.368 -3.965 1.00 67.19 200 GLN A N 1
ATOM 1548 C CA . GLN A 1 200 ? -9.817 8.321 -2.853 1.00 67.19 200 GLN A CA 1
ATOM 1549 C C . GLN A 1 200 ? -10.522 9.641 -3.175 1.00 67.19 200 GLN A C 1
ATOM 1551 O O . GLN A 1 200 ? -11.228 10.175 -2.328 1.00 67.19 200 GLN A O 1
ATOM 1556 N N . ASN A 1 201 ? -10.365 10.168 -4.390 1.00 70.88 201 ASN A N 1
ATOM 1557 C CA . ASN A 1 201 ? -11.056 11.387 -4.810 1.00 70.88 201 ASN A CA 1
ATOM 1558 C C . ASN A 1 201 ? -12.565 11.142 -4.915 1.00 70.88 201 ASN A C 1
ATOM 1560 O O . ASN A 1 201 ? -13.339 11.944 -4.412 1.00 70.88 201 ASN A O 1
ATOM 1564 N N . ILE A 1 202 ? -12.979 10.001 -5.476 1.00 71.62 202 ILE A N 1
ATOM 1565 C CA . ILE A 1 202 ? -14.395 9.619 -5.564 1.00 71.62 202 ILE A CA 1
ATOM 1566 C C . ILE A 1 202 ? -14.985 9.404 -4.163 1.00 71.62 202 ILE A C 1
ATOM 1568 O O . ILE A 1 202 ? -16.111 9.816 -3.893 1.00 71.62 202 ILE A O 1
ATOM 1572 N N . ALA A 1 203 ? -14.229 8.788 -3.250 1.00 73.62 203 ALA A N 1
ATOM 1573 C CA . ALA A 1 203 ? -14.620 8.664 -1.848 1.00 73.62 203 ALA A CA 1
ATOM 1574 C C . ALA A 1 203 ? -14.838 10.044 -1.205 1.00 73.62 203 ALA A C 1
ATOM 1576 O O . ALA A 1 203 ? -15.886 10.280 -0.606 1.00 73.62 203 ALA A O 1
ATOM 1577 N N . LYS A 1 204 ? -13.905 10.981 -1.407 1.00 73.50 204 LYS A N 1
ATOM 1578 C CA . LYS A 1 204 ? -13.994 12.357 -0.893 1.00 73.50 204 LYS A CA 1
ATOM 1579 C C . LYS A 1 204 ? -15.163 13.141 -1.466 1.00 73.50 204 LYS A C 1
ATOM 1581 O O . LYS A 1 204 ? -15.894 13.766 -0.705 1.00 73.50 204 LYS A O 1
ATOM 1586 N N . GLU A 1 205 ? -15.396 13.059 -2.772 1.00 75.38 205 GLU A N 1
ATOM 1587 C CA . GLU A 1 205 ? -16.562 13.665 -3.429 1.00 75.38 205 GLU A CA 1
ATOM 1588 C C . GLU A 1 205 ? -17.887 13.140 -2.853 1.00 75.38 205 GLU A C 1
ATOM 1590 O O . GLU A 1 205 ? -18.877 13.866 -2.800 1.00 75.38 205 GLU A O 1
ATOM 1595 N N . LYS A 1 206 ? -17.898 11.896 -2.359 1.00 75.31 206 LYS A N 1
ATOM 1596 C CA . LYS A 1 206 ? -19.044 11.276 -1.679 1.00 75.31 206 LYS A CA 1
ATOM 1597 C C . LYS A 1 206 ? -19.077 11.514 -0.162 1.00 75.31 206 LYS A C 1
ATOM 1599 O O . LYS A 1 206 ? -19.940 10.958 0.512 1.00 75.31 206 LYS A O 1
ATOM 1604 N N . GLY A 1 207 ? -18.177 12.340 0.376 1.00 79.62 207 GLY A N 1
ATOM 1605 C CA . GLY A 1 207 ? -18.142 12.719 1.792 1.00 79.62 207 GLY A CA 1
ATOM 1606 C C . GLY A 1 207 ? -17.374 11.761 2.707 1.00 79.62 207 GLY A C 1
ATOM 1607 O O . GLY A 1 207 ? -17.554 11.812 3.921 1.00 79.62 207 GLY A O 1
ATOM 1608 N N . TYR A 1 208 ? -16.526 10.895 2.153 1.00 81.38 208 TYR A N 1
ATOM 1609 C CA . TYR A 1 208 ? -15.700 9.957 2.914 1.00 81.38 208 TYR A CA 1
ATOM 1610 C C . TYR A 1 208 ? -14.241 10.418 2.978 1.00 81.38 208 TYR A C 1
ATOM 1612 O O . TYR A 1 208 ? -13.727 11.023 2.041 1.00 81.38 208 TYR A O 1
ATOM 1620 N N . SER A 1 209 ? -13.548 10.130 4.077 1.00 80.38 209 SER A N 1
ATOM 1621 C CA . SER A 1 209 ? -12.160 10.552 4.280 1.00 80.38 209 SER A CA 1
ATOM 1622 C C . SER A 1 209 ? -11.148 9.658 3.565 1.00 80.38 209 SER A C 1
ATOM 1624 O O . SER A 1 209 ? -10.103 10.157 3.150 1.00 80.38 209 SER A O 1
ATOM 1626 N N . ASP A 1 210 ? -11.431 8.357 3.427 1.00 81.50 210 ASP A N 1
ATOM 1627 C CA . ASP A 1 210 ? -10.496 7.414 2.801 1.00 81.50 210 ASP A CA 1
ATOM 1628 C C . ASP A 1 210 ? -11.160 6.142 2.236 1.00 81.50 210 ASP A C 1
ATOM 1630 O O . ASP A 1 210 ? -12.370 5.938 2.374 1.00 81.50 210 ASP A O 1
ATOM 1634 N N . VAL A 1 211 ? -10.347 5.285 1.606 1.00 82.94 211 VAL A N 1
ATOM 1635 C CA . VAL A 1 211 ? -10.736 4.008 0.990 1.00 82.94 211 VAL A CA 1
ATOM 1636 C C . VAL A 1 211 ? -9.979 2.843 1.621 1.00 82.94 211 VAL A C 1
ATOM 1638 O O . VAL A 1 211 ? -8.748 2.827 1.631 1.00 82.94 211 VAL A O 1
ATOM 1641 N N . LEU A 1 212 ? -10.726 1.839 2.078 1.00 87.81 212 LEU A N 1
ATOM 1642 C CA . LEU A 1 212 ? -10.230 0.515 2.444 1.00 87.81 212 LEU A CA 1
ATOM 1643 C C . LEU A 1 212 ? -10.336 -0.430 1.240 1.00 87.81 212 LEU A C 1
ATOM 1645 O O . LEU A 1 212 ? -11.425 -0.650 0.700 1.00 87.81 212 LEU A O 1
ATOM 1649 N N . TYR A 1 213 ? -9.193 -0.979 0.839 1.00 85.56 213 TYR A N 1
ATOM 1650 C CA . TYR A 1 213 ? -9.056 -1.928 -0.258 1.00 85.56 213 TYR A CA 1
ATOM 1651 C C . TYR A 1 213 ? -9.292 -3.364 0.209 1.00 85.56 213 TYR A C 1
ATOM 1653 O O . TYR A 1 213 ? -8.898 -3.753 1.313 1.00 85.56 213 TYR A O 1
ATOM 1661 N N . LEU A 1 214 ? -9.916 -4.144 -0.672 1.00 86.00 214 LEU A N 1
ATOM 1662 C CA . LEU A 1 214 ? -10.137 -5.573 -0.504 1.00 86.00 214 LEU A CA 1
ATOM 1663 C C . LEU A 1 214 ? -9.240 -6.372 -1.438 1.00 86.00 214 LEU A C 1
ATOM 1665 O O . LEU A 1 214 ? -8.835 -5.893 -2.500 1.00 86.00 214 LEU A O 1
ATOM 1669 N N . ASP A 1 215 ? -9.006 -7.621 -1.057 1.00 83.69 215 ASP A N 1
ATOM 1670 C CA . ASP A 1 215 ? -8.301 -8.580 -1.874 1.00 83.69 215 ASP A CA 1
ATOM 1671 C C . ASP A 1 215 ? -8.990 -8.707 -3.224 1.00 83.69 215 ASP A C 1
ATOM 1673 O O . ASP A 1 215 ? -10.215 -8.760 -3.356 1.00 83.69 215 ASP A O 1
ATOM 1677 N N . SER A 1 216 ? -8.183 -8.766 -4.264 1.00 72.50 216 SER A N 1
ATOM 1678 C CA . SER A 1 216 ? -8.739 -8.697 -5.601 1.00 72.50 216 SER A CA 1
ATOM 1679 C C . SER A 1 216 ? -9.366 -9.993 -6.106 1.00 72.50 216 SER A C 1
ATOM 1681 O O . SER A 1 216 ? -10.051 -9.972 -7.126 1.00 72.50 216 SER A O 1
ATOM 1683 N N . VAL A 1 217 ? -9.064 -11.110 -5.440 1.00 75.94 217 VAL A N 1
ATOM 1684 C CA . VAL A 1 217 ? -9.425 -12.451 -5.903 1.00 75.94 217 VAL A CA 1
ATOM 1685 C C . VAL A 1 217 ? -10.824 -12.794 -5.415 1.00 75.94 217 VAL A C 1
ATOM 1687 O O . VAL A 1 217 ? -11.683 -13.167 -6.205 1.00 75.94 217 VAL A O 1
ATOM 1690 N N . HIS A 1 218 ? -11.057 -12.631 -4.117 1.00 82.81 218 HIS A N 1
ATOM 1691 C CA . HIS A 1 218 ? -12.303 -12.990 -3.453 1.00 82.81 218 HIS A CA 1
ATOM 1692 C C . HIS A 1 218 ? -13.182 -11.773 -3.184 1.00 82.81 218 HIS A C 1
ATOM 1694 O O . HIS A 1 218 ? -14.363 -11.954 -2.893 1.00 82.81 218 HIS A O 1
ATOM 1700 N N . LYS A 1 219 ? -12.626 -10.552 -3.265 1.00 81.88 219 LYS A N 1
ATOM 1701 C CA . LYS A 1 219 ? -13.334 -9.301 -2.951 1.00 81.88 219 LYS A CA 1
ATOM 1702 C C . LYS A 1 219 ? -13.943 -9.333 -1.546 1.00 81.88 219 LYS A C 1
ATOM 1704 O O . LYS A 1 219 ? -15.019 -8.787 -1.313 1.00 81.88 219 LYS A O 1
ATOM 1709 N N . LYS A 1 220 ? -13.257 -10.013 -0.622 1.00 88.88 220 LYS A N 1
ATOM 1710 C CA . LYS A 1 220 ? -13.776 -10.376 0.703 1.00 88.88 220 LYS A CA 1
ATOM 1711 C C . LYS A 1 220 ? -12.795 -10.080 1.826 1.00 88.88 220 LYS A C 1
ATOM 1713 O O . LYS A 1 220 ? -13.229 -9.790 2.937 1.00 88.88 220 LYS A O 1
ATOM 1718 N N . TYR A 1 221 ? -11.498 -10.202 1.587 1.00 92.69 221 TYR A N 1
ATOM 1719 C CA . TYR A 1 221 ? -10.487 -10.044 2.621 1.00 92.69 221 TYR A CA 1
ATOM 1720 C C . TYR A 1 221 ? -9.929 -8.626 2.621 1.00 92.69 221 TYR A C 1
ATOM 1722 O O . TYR A 1 221 ? -9.743 -8.031 1.567 1.00 92.69 221 TYR A O 1
ATOM 1730 N N . LEU A 1 222 ? -9.681 -8.071 3.802 1.00 93.69 222 LEU A N 1
ATOM 1731 C CA . LEU A 1 222 ? -9.137 -6.726 3.955 1.00 93.69 222 LEU A CA 1
ATOM 1732 C C . LEU A 1 222 ? -7.667 -6.690 3.531 1.00 93.69 222 LEU A C 1
ATOM 1734 O O . LEU A 1 222 ? -6.917 -7.618 3.842 1.00 93.69 222 LEU A O 1
ATOM 1738 N N . GLU A 1 223 ? -7.243 -5.586 2.914 1.00 89.31 223 GLU A N 1
ATOM 1739 C CA . GLU A 1 223 ? -5.830 -5.327 2.640 1.00 89.31 223 GLU A CA 1
ATOM 1740 C C . GLU A 1 223 ? -5.303 -4.072 3.349 1.00 89.31 223 GLU A C 1
ATOM 1742 O O . GLU A 1 223 ? -4.692 -4.158 4.416 1.00 89.31 223 GLU A O 1
ATOM 1747 N N . GLU A 1 224 ? -5.519 -2.894 2.765 1.00 85.75 224 GLU A N 1
ATOM 1748 C CA . GLU A 1 224 ? -4.942 -1.630 3.234 1.00 85.75 224 GLU A CA 1
ATOM 1749 C C . GLU A 1 224 ? -5.950 -0.492 3.144 1.00 85.75 224 GLU A C 1
ATOM 1751 O O . GLU A 1 224 ? -6.837 -0.494 2.293 1.00 85.75 224 GLU A O 1
ATOM 1756 N N . VAL A 1 225 ? -5.770 0.523 3.986 1.00 84.44 225 VAL A N 1
ATOM 1757 C CA . VAL A 1 225 ? -6.482 1.797 3.871 1.00 84.44 225 VAL A CA 1
ATOM 1758 C C . VAL A 1 225 ? -5.529 2.800 3.261 1.00 84.44 225 VAL A C 1
ATOM 1760 O O . VAL A 1 225 ? -4.678 3.330 3.971 1.00 84.44 225 VAL A O 1
ATOM 1763 N N . SER A 1 226 ? -5.648 3.064 1.958 1.00 77.44 226 SER A N 1
ATOM 1764 C CA . SER A 1 226 ? -4.768 4.019 1.268 1.00 77.44 226 SER A CA 1
ATOM 1765 C C . SER A 1 226 ? -3.274 3.724 1.483 1.00 77.44 226 SER A C 1
ATOM 1767 O O . SER A 1 226 ? -2.739 2.798 0.882 1.00 77.44 226 SER A O 1
ATOM 1769 N N . SER A 1 227 ? -2.607 4.513 2.325 1.00 77.06 227 SER A N 1
ATOM 1770 C CA . SER A 1 227 ? -1.195 4.445 2.686 1.00 77.06 227 SER A CA 1
ATOM 1771 C C . SER A 1 227 ? -0.980 3.915 4.109 1.00 77.06 227 SER A C 1
ATOM 1773 O O . SER A 1 227 ? 0.067 4.168 4.706 1.00 77.06 227 SER A O 1
ATOM 1775 N N . CYS A 1 228 ? -1.984 3.256 4.687 1.00 87.19 228 CYS A N 1
ATOM 1776 C CA . CYS A 1 228 ? -1.989 2.740 6.049 1.00 87.19 228 CYS A CA 1
ATOM 1777 C C . CYS A 1 228 ? -2.336 1.247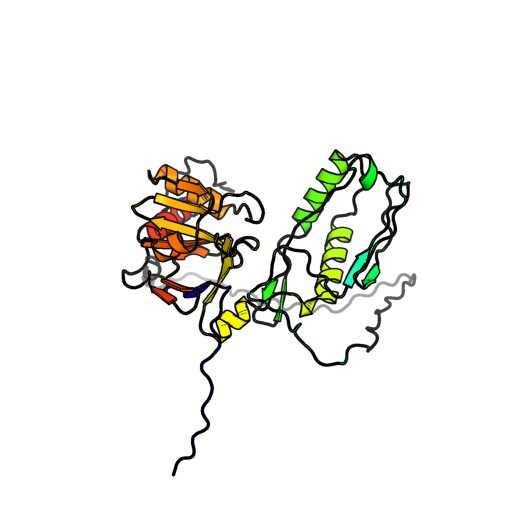 6.081 1.00 87.19 228 CYS A C 1
ATOM 1779 O O . CYS A 1 228 ? -3.148 0.752 5.297 1.00 87.19 228 CYS A O 1
ATOM 1781 N N . ASN A 1 229 ? -1.779 0.537 7.061 1.00 94.81 229 ASN A N 1
ATOM 1782 C CA . ASN A 1 229 ? -2.223 -0.816 7.391 1.00 94.81 229 ASN A CA 1
ATOM 1783 C C . ASN A 1 229 ? -3.476 -0.755 8.274 1.00 94.81 229 ASN A C 1
ATOM 1785 O O . ASN A 1 229 ? -3.578 0.140 9.115 1.00 94.81 229 ASN A O 1
ATOM 1789 N N . VAL A 1 230 ? -4.394 -1.711 8.117 1.00 96.88 230 VAL A N 1
ATOM 1790 C CA . VAL A 1 230 ? -5.660 -1.781 8.867 1.00 96.88 230 VAL A CA 1
ATOM 1791 C C . VAL A 1 230 ? -5.617 -2.838 9.969 1.00 96.88 230 VAL A C 1
ATOM 1793 O O . VAL A 1 230 ? -4.981 -3.887 9.826 1.00 96.88 230 VAL A O 1
ATOM 1796 N N . PHE A 1 231 ? -6.308 -2.553 11.064 1.00 98.25 231 PHE A N 1
ATOM 1797 C CA . PHE A 1 231 ? -6.497 -3.425 12.211 1.00 98.25 231 PHE A CA 1
ATOM 1798 C C . PHE A 1 231 ? -7.966 -3.414 12.622 1.00 98.25 231 PHE A C 1
ATOM 1800 O O . PHE A 1 231 ? -8.614 -2.364 12.588 1.00 98.25 231 PHE A O 1
ATOM 1807 N N . ILE A 1 232 ? -8.464 -4.572 13.042 1.00 97.88 232 ILE A N 1
ATOM 1808 C CA . ILE A 1 232 ? -9.766 -4.712 13.693 1.00 97.88 232 ILE A CA 1
ATOM 1809 C C . ILE A 1 232 ? -9.571 -5.245 15.109 1.00 97.88 232 ILE A C 1
ATOM 1811 O O . ILE A 1 232 ? -8.607 -5.968 15.380 1.00 97.88 232 ILE A O 1
ATOM 1815 N N . VAL A 1 233 ? -10.492 -4.900 15.998 1.00 97.56 233 VAL A N 1
ATOM 1816 C CA . VAL A 1 233 ? -10.543 -5.383 17.376 1.00 97.56 233 VAL A CA 1
ATOM 1817 C C . VAL A 1 233 ? -11.878 -6.073 17.593 1.00 97.56 233 VAL A C 1
ATOM 1819 O O . VAL A 1 233 ? -12.916 -5.502 17.268 1.00 97.56 233 VAL A O 1
ATOM 1822 N N . LYS A 1 234 ? -11.850 -7.280 18.153 1.00 96.31 234 LYS A N 1
ATOM 1823 C CA . LYS A 1 234 ? -13.041 -8.013 18.587 1.00 96.31 234 LYS A CA 1
ATOM 1824 C C . LYS A 1 234 ? -12.733 -8.758 19.875 1.00 96.31 234 LYS A C 1
ATOM 1826 O O . LYS A 1 234 ? -11.760 -9.505 19.906 1.00 96.31 234 LYS A O 1
ATOM 1831 N N . ASP A 1 235 ? -13.515 -8.546 20.930 1.00 94.44 235 ASP A N 1
ATOM 1832 C CA . ASP A 1 235 ? -13.361 -9.245 22.215 1.00 94.44 235 ASP A CA 1
ATOM 1833 C C . ASP A 1 235 ? -11.918 -9.170 22.777 1.00 94.44 235 ASP A C 1
ATOM 1835 O O . ASP A 1 235 ? -11.357 -10.154 23.258 1.00 94.44 235 ASP A O 1
ATOM 1839 N N . ASN A 1 236 ? -11.285 -7.989 22.691 1.00 90.38 236 ASN A N 1
ATOM 1840 C CA . ASN A 1 236 ? -9.867 -7.738 23.021 1.00 90.38 236 ASN A CA 1
ATOM 1841 C C . ASN A 1 236 ? -8.827 -8.515 22.184 1.00 90.38 236 ASN A C 1
ATOM 1843 O O . ASN A 1 236 ? -7.635 -8.488 22.502 1.00 90.38 236 ASN A O 1
ATOM 1847 N N . VAL A 1 237 ? -9.228 -9.167 21.095 1.00 97.94 237 VAL A N 1
ATOM 1848 C CA . VAL A 1 237 ? -8.315 -9.742 20.102 1.00 97.94 237 VAL A CA 1
ATOM 1849 C C . VAL A 1 237 ? -8.114 -8.739 18.974 1.00 97.94 237 VAL A C 1
ATOM 1851 O O . VAL A 1 237 ? -9.073 -8.231 18.394 1.00 97.94 237 VAL A O 1
ATOM 1854 N N . ILE A 1 238 ? -6.854 -8.454 18.652 1.00 98.62 238 ILE A N 1
ATOM 1855 C CA . ILE A 1 238 ? -6.475 -7.570 17.552 1.00 98.62 238 ILE A CA 1
ATOM 1856 C C . ILE A 1 238 ? -6.126 -8.435 16.344 1.00 98.62 238 ILE A C 1
ATOM 1858 O O . ILE A 1 238 ? -5.214 -9.258 16.413 1.00 98.62 238 ILE A O 1
ATOM 1862 N N . ALA A 1 239 ? -6.793 -8.217 15.216 1.00 98.62 239 ALA A N 1
ATOM 1863 C CA . ALA A 1 239 ? -6.482 -8.893 13.962 1.00 98.62 239 ALA A CA 1
ATOM 1864 C C . ALA A 1 239 ? -6.047 -7.893 12.885 1.00 98.62 239 ALA A C 1
ATOM 1866 O O . ALA A 1 239 ? -6.573 -6.785 12.777 1.00 98.62 239 ALA A O 1
ATOM 1867 N N . THR A 1 240 ? -5.078 -8.290 12.064 1.00 98.50 240 THR A N 1
ATOM 1868 C CA . THR A 1 240 ? -4.607 -7.509 10.913 1.00 98.50 240 THR A CA 1
ATOM 1869 C C . THR A 1 240 ? -4.251 -8.437 9.750 1.00 98.50 240 THR A C 1
ATOM 1871 O O . THR A 1 240 ? -3.799 -9.565 9.996 1.00 98.50 240 THR A O 1
ATOM 1874 N N . PRO A 1 241 ? -4.419 -7.996 8.487 1.00 97.50 241 PRO A N 1
ATOM 1875 C CA . PRO A 1 241 ? -3.978 -8.755 7.325 1.00 97.50 241 PRO A CA 1
ATOM 1876 C C . PRO A 1 241 ? -2.527 -9.239 7.459 1.00 97.50 241 PRO A C 1
ATOM 1878 O O . PRO A 1 241 ? -1.609 -8.469 7.770 1.00 97.50 241 PRO A O 1
ATOM 1881 N N . ALA A 1 242 ? -2.315 -10.540 7.248 1.00 95.44 242 ALA A N 1
ATOM 1882 C CA . ALA A 1 242 ? -0.981 -11.135 7.214 1.00 95.44 242 ALA A CA 1
ATOM 1883 C C . ALA A 1 242 ? -0.152 -10.560 6.057 1.00 95.44 242 ALA A C 1
ATOM 1885 O O . ALA A 1 242 ? -0.683 -10.270 4.989 1.00 95.44 242 ALA A O 1
ATOM 1886 N N . LEU A 1 243 ? 1.174 -10.505 6.218 1.00 89.00 243 LEU A N 1
ATOM 1887 C CA . LEU A 1 243 ? 2.117 -10.031 5.188 1.00 89.00 243 LEU A CA 1
ATOM 1888 C C . LEU A 1 243 ? 2.313 -11.022 4.022 1.00 89.00 243 LEU A C 1
ATOM 1890 O O . LEU A 1 243 ? 3.400 -11.147 3.462 1.00 89.00 243 LEU A O 1
ATOM 1894 N N . LYS A 1 244 ? 1.267 -11.769 3.667 1.00 78.19 244 LYS A N 1
ATOM 1895 C CA . LYS A 1 244 ? 1.257 -12.666 2.516 1.00 78.19 244 LYS A CA 1
ATOM 1896 C C . LYS A 1 244 ? 0.669 -11.907 1.329 1.00 78.19 244 LYS A C 1
ATOM 1898 O O . LYS A 1 244 ? -0.503 -11.555 1.348 1.00 78.19 244 LYS A O 1
ATOM 1903 N N . GLY A 1 245 ? 1.480 -11.685 0.296 1.00 71.81 245 GLY A N 1
ATOM 1904 C CA . GLY A 1 245 ? 1.039 -11.051 -0.947 1.00 71.81 245 GLY A CA 1
ATOM 1905 C C . GLY A 1 245 ? 1.250 -9.537 -0.968 1.00 71.81 245 GLY A C 1
ATOM 1906 O O . GLY A 1 245 ? 2.378 -9.074 -1.092 1.00 71.81 245 GLY A O 1
ATOM 1907 N N . THR A 1 246 ? 0.155 -8.785 -0.923 1.00 73.44 246 THR A N 1
ATOM 1908 C CA . THR A 1 246 ? 0.027 -7.388 -1.389 1.00 73.44 246 THR A CA 1
ATOM 1909 C C . THR A 1 246 ? 0.137 -6.335 -0.283 1.00 73.44 246 THR A C 1
ATOM 1911 O O . THR A 1 246 ? 0.158 -5.137 -0.576 1.00 73.44 246 THR A O 1
ATOM 1914 N N . ILE A 1 247 ? 0.237 -6.774 0.976 1.00 83.88 247 ILE A N 1
ATOM 1915 C CA . ILE A 1 247 ? 0.293 -5.910 2.160 1.00 83.88 247 ILE A CA 1
ATOM 1916 C C . ILE A 1 247 ? 1.710 -5.379 2.364 1.00 83.88 247 ILE A C 1
ATOM 1918 O O . ILE A 1 247 ? 2.667 -6.144 2.507 1.00 83.88 247 ILE A O 1
ATOM 1922 N N . LEU A 1 248 ? 1.845 -4.058 2.441 1.00 82.25 248 LEU A N 1
ATOM 1923 C CA . LEU A 1 248 ? 3.092 -3.387 2.757 1.00 82.25 248 LEU A CA 1
ATOM 1924 C C . LEU A 1 248 ? 3.497 -3.703 4.209 1.00 82.25 248 LEU A C 1
ATOM 1926 O O . LEU A 1 248 ? 2.711 -3.463 5.133 1.00 82.25 248 LEU A O 1
ATOM 1930 N N . PRO A 1 249 ? 4.733 -4.182 4.452 1.00 87.38 249 PRO A N 1
ATOM 1931 C CA . PRO A 1 249 ? 5.241 -4.445 5.796 1.00 87.38 249 PRO A CA 1
ATOM 1932 C C . PRO A 1 249 ? 5.601 -3.136 6.520 1.00 87.38 249 PRO A C 1
ATOM 1934 O O . PRO A 1 249 ? 6.772 -2.799 6.691 1.00 87.38 249 PRO A O 1
ATOM 1937 N N . GLY A 1 250 ? 4.586 -2.370 6.927 1.00 85.19 250 GLY A N 1
ATOM 1938 C CA . GLY A 1 250 ? 4.757 -1.076 7.582 1.00 85.19 250 GLY A CA 1
ATOM 1939 C C . GLY A 1 250 ? 5.520 -1.170 8.908 1.00 85.19 250 GLY A C 1
ATOM 1940 O O . GLY A 1 250 ? 5.239 -2.026 9.749 1.00 85.19 250 GLY A O 1
ATOM 1941 N N . ILE A 1 251 ? 6.460 -0.246 9.135 1.00 84.50 251 ILE A N 1
ATOM 1942 C CA . ILE A 1 251 ? 7.204 -0.178 10.404 1.00 84.50 251 ILE A CA 1
ATOM 1943 C C . ILE A 1 251 ? 6.258 0.153 11.560 1.00 84.50 251 ILE A C 1
ATOM 1945 O O . ILE A 1 251 ? 6.284 -0.533 12.574 1.00 84.50 251 ILE A O 1
ATOM 1949 N N . THR A 1 252 ? 5.355 1.125 11.384 1.00 89.06 252 THR A N 1
ATOM 1950 C CA . THR A 1 252 ? 4.349 1.468 12.402 1.00 89.06 252 THR A CA 1
ATOM 1951 C C . THR A 1 252 ? 3.419 0.290 12.699 1.00 89.06 252 THR A C 1
ATOM 1953 O O . THR A 1 252 ? 3.150 0.028 13.865 1.00 89.06 252 THR A O 1
ATOM 1956 N N . ARG A 1 253 ? 3.004 -0.481 11.681 1.00 96.25 253 ARG A N 1
ATOM 1957 C CA . ARG A 1 253 ? 2.254 -1.737 11.862 1.00 96.25 253 ARG A CA 1
ATOM 1958 C C . ARG A 1 253 ? 3.019 -2.701 12.764 1.00 96.25 253 ARG A C 1
ATOM 1960 O O . ARG A 1 253 ? 2.462 -3.174 13.748 1.00 96.25 253 ARG A O 1
ATOM 1967 N N . LYS A 1 254 ? 4.291 -2.972 12.448 1.00 94.62 254 LYS A N 1
ATOM 1968 C CA . LYS A 1 254 ? 5.146 -3.855 13.254 1.00 94.62 254 LYS A CA 1
ATOM 1969 C C . LYS A 1 254 ? 5.271 -3.352 14.697 1.00 94.62 254 LYS A C 1
ATOM 1971 O O . LYS A 1 254 ? 5.006 -4.111 15.621 1.00 94.62 254 LYS A O 1
ATOM 1976 N N . SER A 1 255 ? 5.585 -2.071 14.889 1.00 92.12 255 SER A N 1
ATOM 1977 C CA . SER A 1 255 ? 5.704 -1.467 16.220 1.00 92.12 255 SER A CA 1
ATOM 1978 C C . SER A 1 255 ? 4.409 -1.571 17.025 1.00 92.12 255 SER A C 1
ATOM 1980 O O . SER A 1 255 ? 4.452 -1.869 18.212 1.00 92.12 255 SER A O 1
ATOM 1982 N N . ILE A 1 256 ? 3.251 -1.361 16.395 1.00 97.19 256 ILE A N 1
ATOM 1983 C CA . ILE A 1 256 ? 1.951 -1.474 17.065 1.00 97.19 256 ILE A CA 1
ATOM 1984 C C . ILE A 1 256 ? 1.641 -2.917 17.463 1.00 97.19 256 ILE A C 1
ATOM 1986 O O . ILE A 1 256 ? 1.137 -3.131 18.561 1.00 97.19 256 ILE A O 1
ATOM 1990 N N . ILE A 1 257 ? 1.986 -3.901 16.630 1.00 98.25 257 ILE A N 1
ATOM 1991 C CA . ILE A 1 257 ? 1.860 -5.323 16.980 1.00 98.25 257 ILE A CA 1
ATOM 1992 C C . ILE A 1 257 ? 2.709 -5.652 18.215 1.00 98.25 257 ILE A C 1
ATOM 1994 O O . ILE A 1 257 ? 2.214 -6.278 19.153 1.00 98.25 257 ILE A O 1
ATOM 1998 N N . ASP A 1 258 ? 3.964 -5.208 18.237 1.00 95.88 258 ASP A N 1
ATOM 1999 C CA . ASP A 1 258 ? 4.889 -5.470 19.342 1.00 95.88 258 ASP A CA 1
ATOM 2000 C C . ASP A 1 258 ? 4.436 -4.762 20.636 1.00 95.88 258 ASP A C 1
ATOM 2002 O O . ASP A 1 258 ? 4.406 -5.375 21.704 1.00 95.88 258 ASP A O 1
ATOM 2006 N N . VAL A 1 259 ? 3.981 -3.505 20.541 1.00 95.75 259 VAL A N 1
ATOM 2007 C CA . VAL A 1 259 ? 3.389 -2.755 21.665 1.00 95.75 259 VAL A CA 1
ATOM 2008 C C . VAL A 1 259 ? 2.121 -3.435 22.182 1.00 95.75 259 VAL A C 1
ATOM 2010 O O . VAL A 1 259 ? 1.956 -3.580 23.391 1.00 95.75 259 VAL A O 1
ATOM 2013 N N . ALA A 1 260 ? 1.228 -3.872 21.294 1.00 97.50 260 ALA A N 1
ATOM 2014 C CA . ALA A 1 260 ? -0.006 -4.551 21.671 1.00 97.50 260 ALA A CA 1
ATOM 2015 C C . ALA A 1 260 ? 0.279 -5.857 22.428 1.00 97.50 260 ALA A C 1
ATOM 2017 O O . ALA A 1 260 ? -0.255 -6.060 23.521 1.00 97.50 260 ALA A O 1
ATOM 2018 N N . ARG A 1 261 ? 1.187 -6.693 21.906 1.00 97.44 261 ARG A N 1
ATOM 2019 C CA . ARG A 1 261 ? 1.641 -7.925 22.575 1.00 97.44 261 ARG A CA 1
ATOM 2020 C C . ARG A 1 261 ? 2.273 -7.627 23.936 1.00 97.44 261 ARG A C 1
ATOM 2022 O O . ARG A 1 261 ? 1.949 -8.295 24.913 1.00 97.44 261 ARG A O 1
ATOM 2029 N N . GLY A 1 262 ? 3.103 -6.586 24.031 1.00 94.25 262 GLY A N 1
ATOM 2030 C CA . GLY A 1 262 ? 3.707 -6.142 25.294 1.00 94.25 262 GLY A CA 1
ATOM 2031 C C . GLY A 1 262 ? 2.692 -5.691 26.354 1.00 94.25 262 GLY A C 1
ATOM 2032 O O . GLY A 1 262 ? 2.978 -5.763 27.546 1.00 94.25 262 GLY A O 1
ATOM 2033 N N . ARG A 1 263 ? 1.488 -5.271 25.942 1.00 93.25 263 ARG A N 1
ATOM 2034 C CA . ARG A 1 263 ? 0.371 -4.918 26.838 1.00 93.25 263 ARG A CA 1
ATOM 2035 C C . ARG A 1 263 ? -0.573 -6.086 27.137 1.00 93.25 263 ARG A C 1
ATOM 2037 O O . ARG A 1 263 ? -1.561 -5.889 27.837 1.00 93.25 263 ARG A O 1
ATOM 2044 N N . GLY A 1 264 ? -0.276 -7.282 26.630 1.00 96.00 264 GLY A N 1
ATOM 2045 C CA . GLY A 1 264 ? -1.065 -8.490 26.865 1.00 96.00 264 GLY A CA 1
ATOM 2046 C C . GLY A 1 264 ? -2.218 -8.713 25.885 1.00 96.00 264 GLY A C 1
ATOM 2047 O O . GLY A 1 264 ? -3.006 -9.629 26.102 1.00 96.00 264 GLY A O 1
ATOM 2048 N N . TYR A 1 265 ? -2.324 -7.928 24.807 1.00 97.75 265 TYR A N 1
ATOM 2049 C CA . TYR A 1 265 ? -3.300 -8.209 23.752 1.00 97.75 265 TYR A CA 1
ATOM 2050 C C . TYR A 1 265 ? -2.881 -9.433 22.932 1.00 97.75 265 TYR A C 1
ATOM 2052 O O . TYR A 1 265 ? -1.710 -9.591 22.569 1.00 97.75 265 TYR A O 1
ATOM 2060 N N . GLN A 1 266 ? -3.856 -10.266 22.567 1.00 98.25 266 GLN A N 1
ATOM 2061 C CA . GLN A 1 266 ? -3.671 -11.270 21.524 1.00 98.25 266 GLN A CA 1
ATOM 2062 C C . GLN A 1 266 ? -3.675 -10.568 20.164 1.00 98.25 266 GLN A C 1
ATOM 2064 O O . GLN A 1 266 ? -4.608 -9.830 19.849 1.00 98.25 266 GLN A O 1
ATOM 2069 N N . VAL A 1 267 ? -2.627 -10.792 19.365 1.00 98.56 267 VAL A N 1
ATOM 2070 C CA . VAL A 1 267 ? -2.485 -10.180 18.037 1.00 98.56 267 VAL A CA 1
ATOM 2071 C C . VAL A 1 267 ? -2.326 -11.248 16.965 1.00 98.56 267 VAL A C 1
ATOM 2073 O O . VAL A 1 267 ? -1.335 -11.985 16.961 1.00 98.56 267 VAL A O 1
ATOM 2076 N N . GLU A 1 268 ? -3.275 -11.284 16.034 1.00 98.50 268 GLU A N 1
ATOM 2077 C CA . GLU A 1 268 ? -3.361 -12.263 14.956 1.00 98.50 268 GLU A CA 1
ATOM 2078 C C . GLU A 1 268 ? -3.045 -11.633 13.599 1.00 98.50 268 GLU A C 1
ATOM 2080 O O . GLU A 1 268 ? -3.703 -10.699 13.140 1.00 98.50 268 GLU A O 1
ATOM 2085 N N . GLU A 1 269 ? -2.043 -12.189 12.922 1.00 98.19 269 GLU A N 1
ATOM 2086 C CA . GLU A 1 269 ? -1.692 -11.825 11.551 1.00 98.19 269 GLU A CA 1
ATOM 2087 C C . GLU A 1 269 ? -2.236 -12.904 10.609 1.00 98.19 269 GLU A C 1
ATOM 2089 O O . GLU A 1 269 ? -1.617 -13.955 10.419 1.00 98.19 269 GLU A O 1
ATOM 2094 N N . ARG A 1 270 ? -3.422 -12.670 10.038 1.00 97.44 270 ARG A N 1
ATOM 2095 C CA . ARG A 1 270 ? -4.160 -13.651 9.220 1.00 97.44 270 ARG A CA 1
ATOM 2096 C C . ARG A 1 270 ? -4.997 -12.969 8.142 1.00 97.44 270 ARG A C 1
ATOM 2098 O O . ARG A 1 270 ? -4.984 -11.752 8.024 1.00 97.44 270 ARG A O 1
ATOM 2105 N N . LEU A 1 271 ? -5.711 -13.745 7.329 1.00 96.06 271 LEU A N 1
ATOM 2106 C CA . LEU A 1 271 ? -6.772 -13.177 6.500 1.00 96.06 271 LEU A CA 1
ATOM 2107 C C . LEU A 1 271 ? -7.889 -12.665 7.417 1.00 96.06 271 LEU A C 1
ATOM 2109 O O . LEU A 1 271 ? -8.303 -13.373 8.337 1.00 96.06 271 LEU A O 1
ATOM 2113 N N . VAL A 1 272 ? -8.344 -11.443 7.160 1.00 97.50 272 VAL A N 1
ATOM 2114 C CA . VAL A 1 272 ? -9.438 -10.788 7.883 1.00 97.50 272 VAL A CA 1
ATOM 2115 C C . VAL A 1 272 ? -10.526 -10.501 6.869 1.00 97.50 272 VAL A C 1
ATOM 2117 O O . VAL A 1 272 ? -10.239 -9.912 5.832 1.00 97.50 272 VAL A O 1
ATOM 2120 N N . SER A 1 273 ? -11.743 -10.965 7.114 1.00 96.94 273 SER A N 1
ATOM 2121 C CA . SER A 1 273 ? -12.856 -10.803 6.178 1.00 96.94 273 SER A CA 1
ATOM 2122 C C . SER A 1 273 ? -13.656 -9.518 6.415 1.00 96.94 273 SER A C 1
ATOM 2124 O O . SER A 1 273 ? -13.612 -8.930 7.496 1.00 96.94 273 SER A O 1
ATOM 2126 N N . VAL A 1 274 ? -14.418 -9.079 5.410 1.00 94.81 274 VAL A N 1
ATOM 2127 C CA . VAL A 1 274 ? -15.367 -7.968 5.564 1.00 94.81 274 VAL A CA 1
ATOM 2128 C C . VAL A 1 274 ? -16.447 -8.310 6.588 1.00 94.81 274 VAL A C 1
ATOM 2130 O O . VAL A 1 274 ? -16.881 -7.432 7.320 1.00 94.81 274 VAL A O 1
ATOM 2133 N N . GLU A 1 275 ? -16.871 -9.566 6.699 1.00 95.50 275 GLU A N 1
ATOM 2134 C CA . GLU A 1 275 ? -17.846 -9.960 7.717 1.00 95.50 275 GLU A CA 1
ATOM 2135 C C . GLU A 1 275 ? -17.314 -9.736 9.137 1.00 95.50 275 GLU A C 1
ATOM 2137 O O . GLU A 1 275 ? -18.031 -9.184 9.966 1.00 95.50 275 GLU A O 1
ATOM 2142 N N . GLU A 1 276 ? -16.048 -10.079 9.392 1.00 97.06 276 GLU A N 1
ATOM 2143 C CA . GLU A 1 276 ? -15.390 -9.789 10.673 1.00 97.06 276 GLU A CA 1
ATOM 2144 C C . GLU A 1 276 ? -15.203 -8.291 10.902 1.00 97.06 276 GLU A C 1
ATOM 2146 O O . GLU A 1 276 ? -15.367 -7.819 12.020 1.00 97.06 276 GLU A O 1
ATOM 2151 N N . LEU A 1 277 ? -14.897 -7.530 9.847 1.00 95.69 277 LEU A N 1
ATOM 2152 C CA . LEU A 1 277 ? -14.823 -6.075 9.931 1.00 95.69 277 LEU A CA 1
ATOM 2153 C C . LEU A 1 277 ? -16.153 -5.480 10.392 1.00 95.69 277 LEU A C 1
ATOM 2155 O O 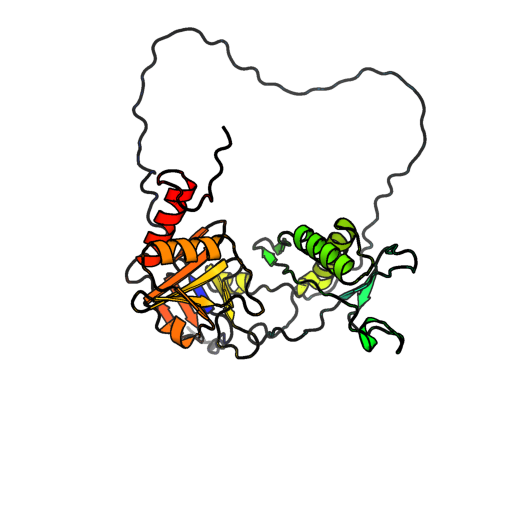. LEU A 1 277 ? -16.166 -4.653 11.290 1.00 95.69 277 LEU A O 1
ATOM 2159 N N . LEU A 1 278 ? -17.263 -5.903 9.783 1.00 93.62 278 LEU A N 1
ATOM 2160 C CA . LEU A 1 278 ? -18.599 -5.398 10.101 1.00 93.62 278 LEU A CA 1
ATOM 2161 C C . LEU A 1 278 ? -19.087 -5.818 11.499 1.00 93.62 278 LEU A C 1
ATOM 2163 O O . LEU A 1 278 ? -20.066 -5.244 11.969 1.00 93.62 278 LEU A O 1
ATOM 2167 N N . ASP A 1 279 ? -18.460 -6.814 12.125 1.00 94.69 279 ASP A N 1
ATOM 2168 C CA . ASP A 1 279 ? -18.752 -7.272 13.491 1.00 94.69 279 ASP A CA 1
ATOM 2169 C C . ASP A 1 279 ? -17.714 -6.783 14.523 1.00 94.69 279 ASP A C 1
ATOM 2171 O O . ASP A 1 279 ? -17.833 -7.085 15.709 1.00 94.69 279 ASP A O 1
ATOM 2175 N N . ALA A 1 280 ? -16.692 -6.034 14.099 1.00 95.75 280 ALA A N 1
ATOM 2176 C CA . ALA A 1 280 ? -15.627 -5.555 14.976 1.00 95.75 280 ALA A CA 1
ATOM 2177 C C . ALA A 1 280 ? -16.125 -4.509 15.991 1.00 95.75 280 ALA A C 1
ATOM 2179 O O . ALA A 1 280 ? -16.993 -3.689 15.689 1.00 95.75 280 ALA A O 1
ATOM 2180 N N . ASP A 1 281 ? -15.513 -4.503 17.175 1.00 95.00 281 ASP A N 1
ATOM 2181 C CA . ASP A 1 281 ? -15.767 -3.516 18.228 1.00 95.00 281 ASP A CA 1
ATOM 2182 C C . ASP A 1 281 ? -15.045 -2.192 17.924 1.00 95.00 281 ASP A C 1
ATOM 2184 O O . ASP A 1 281 ? -15.595 -1.109 18.112 1.00 95.00 281 ASP A O 1
ATOM 2188 N N . GLU A 1 282 ? -13.813 -2.274 17.408 1.00 95.19 282 GLU A N 1
ATOM 2189 C CA . GLU A 1 282 ? -13.023 -1.118 16.978 1.00 95.19 282 GLU A CA 1
ATOM 2190 C C . GLU A 1 282 ? -12.296 -1.406 15.664 1.00 95.19 282 GLU A C 1
ATOM 2192 O O . GLU A 1 282 ? -11.873 -2.530 15.387 1.00 95.19 282 GLU A O 1
ATOM 2197 N N . VAL A 1 283 ? -12.073 -0.356 14.877 1.00 95.69 283 VAL A N 1
ATOM 2198 C CA . VAL A 1 283 ? -11.236 -0.404 13.677 1.00 95.69 283 VAL A CA 1
ATOM 2199 C C . VAL A 1 283 ? -10.253 0.756 13.733 1.00 95.69 283 VAL A C 1
ATOM 2201 O O . VAL A 1 283 ? -10.622 1.885 14.063 1.00 95.69 283 VAL A O 1
ATOM 2204 N N . PHE A 1 284 ? -8.990 0.503 13.406 1.00 95.94 284 PHE A N 1
ATOM 2205 C CA . PHE A 1 284 ? -7.987 1.557 13.316 1.00 95.94 284 PHE A CA 1
ATOM 2206 C C . PHE A 1 284 ? -6.961 1.281 12.221 1.00 95.94 284 PHE A C 1
ATOM 2208 O O . PHE A 1 284 ? -6.705 0.148 11.818 1.00 95.94 284 PHE A O 1
ATOM 2215 N N . CYS A 1 285 ? -6.353 2.358 11.747 1.00 94.75 285 CYS A N 1
ATOM 2216 C CA . CYS A 1 285 ? -5.300 2.348 10.751 1.00 94.75 285 CYS A CA 1
ATOM 2217 C C . CYS A 1 285 ? -3.970 2.734 11.391 1.00 94.75 285 CYS A C 1
ATOM 2219 O O . CYS A 1 285 ? -3.930 3.490 12.359 1.00 94.75 285 CYS A O 1
ATOM 2221 N N . THR A 1 286 ? -2.865 2.263 10.824 1.00 91.81 286 THR A N 1
ATOM 2222 C CA . THR A 1 286 ? -1.518 2.642 11.263 1.00 91.81 286 THR A CA 1
ATOM 2223 C C . THR A 1 286 ? -0.687 3.128 10.091 1.00 91.81 286 THR A C 1
ATOM 2225 O O . THR A 1 286 ? -0.738 2.569 8.996 1.00 91.81 286 THR A O 1
ATOM 2228 N N . GLY A 1 287 ? 0.101 4.168 10.332 1.00 82.56 287 GLY A N 1
ATOM 2229 C CA . GLY A 1 287 ? 0.977 4.760 9.331 1.00 82.56 287 GLY A CA 1
ATOM 2230 C C . GLY A 1 287 ? 1.870 5.812 9.965 1.00 82.56 287 GLY A C 1
ATOM 2231 O O . GLY A 1 287 ? 1.519 6.387 10.990 1.00 82.56 287 GLY A O 1
ATOM 2232 N N . THR A 1 288 ? 3.029 6.085 9.372 1.00 75.00 288 THR A N 1
ATOM 2233 C CA . THR A 1 288 ? 4.040 6.968 9.980 1.00 75.00 288 THR A CA 1
ATOM 2234 C C . THR A 1 288 ? 3.506 8.363 10.312 1.00 75.00 288 THR A C 1
ATOM 2236 O O . THR A 1 288 ? 3.851 8.904 11.354 1.00 75.00 288 THR A O 1
ATOM 2239 N N . ALA A 1 289 ? 2.645 8.928 9.460 1.00 72.62 289 ALA A N 1
ATOM 2240 C CA . ALA A 1 289 ? 2.108 10.275 9.653 1.00 72.62 289 ALA A CA 1
ATOM 2241 C C . ALA A 1 289 ? 1.064 10.367 10.778 1.00 72.62 289 ALA A C 1
ATOM 2243 O O . ALA A 1 289 ? 0.967 11.395 11.438 1.00 72.62 289 ALA A O 1
ATOM 2244 N N . VAL A 1 290 ? 0.279 9.306 10.983 1.00 79.19 290 VAL A N 1
ATOM 2245 C CA . VAL A 1 290 ? -0.869 9.305 11.908 1.00 79.19 290 VAL A CA 1
ATOM 2246 C C . VAL A 1 290 ? -0.625 8.481 13.167 1.00 79.19 290 VAL A C 1
ATOM 2248 O O . VAL A 1 290 ? -1.390 8.577 14.119 1.00 79.19 290 VAL A O 1
ATOM 2251 N N . VAL A 1 291 ? 0.439 7.676 13.178 1.00 87.19 291 VAL A N 1
ATOM 2252 C CA . VAL A 1 291 ? 0.755 6.650 14.177 1.00 87.19 291 VAL A CA 1
ATOM 2253 C C . VAL A 1 291 ? -0.350 5.591 14.258 1.00 87.19 291 VAL A C 1
ATOM 2255 O O . VAL A 1 291 ? -0.220 4.524 13.657 1.00 87.19 291 VAL A O 1
ATOM 2258 N N . VAL A 1 292 ? -1.452 5.913 14.935 1.00 92.38 292 VAL A N 1
ATOM 2259 C CA . VAL A 1 292 ? -2.697 5.141 15.006 1.00 92.38 292 VAL A CA 1
ATOM 2260 C C . VAL A 1 292 ? -3.853 6.103 14.735 1.00 92.38 292 VAL A C 1
ATOM 2262 O O . VAL A 1 292 ? -3.975 7.128 15.400 1.00 92.38 292 VAL A O 1
ATOM 2265 N N . SER A 1 293 ? -4.706 5.771 13.770 1.00 90.69 293 SER A N 1
ATOM 2266 C CA . SER A 1 293 ? -5.871 6.565 13.383 1.00 90.69 293 SER A CA 1
ATOM 2267 C C . SER A 1 293 ? -7.149 5.733 13.534 1.00 90.69 293 SER A C 1
ATOM 2269 O O . SER A 1 293 ? -7.320 4.762 12.796 1.00 90.69 293 SER A O 1
ATOM 2271 N N . PRO A 1 294 ? -8.039 6.066 14.483 1.00 92.38 294 PRO A N 1
ATOM 2272 C CA . PRO A 1 294 ? -9.321 5.387 14.647 1.00 92.38 294 PRO A CA 1
ATOM 2273 C C . PRO A 1 294 ? -10.237 5.583 13.433 1.00 92.38 294 PRO A C 1
ATOM 2275 O O . PRO A 1 294 ? -10.365 6.689 12.898 1.00 92.38 294 PRO A O 1
ATOM 2278 N N . VAL A 1 295 ? -10.933 4.521 13.040 1.00 91.50 295 VAL A N 1
ATOM 2279 C CA . VAL A 1 295 ? -11.944 4.536 11.982 1.00 91.50 295 VAL A CA 1
ATOM 2280 C C . VAL A 1 295 ? -13.324 4.602 12.630 1.00 91.50 295 VAL A C 1
ATOM 2282 O O . VAL A 1 295 ? -13.735 3.672 13.313 1.00 91.50 295 VAL A O 1
ATOM 2285 N N . GLY A 1 296 ? -14.038 5.713 12.429 1.00 89.38 296 GLY A N 1
ATOM 2286 C CA . GLY A 1 296 ? -15.332 5.946 13.073 1.00 89.38 296 GLY A CA 1
ATOM 2287 C C . GLY A 1 296 ? -16.498 5.326 12.313 1.00 89.38 296 GLY A C 1
ATOM 2288 O O . GLY A 1 296 ? -17.385 4.735 12.911 1.00 89.38 296 GLY A O 1
ATOM 2289 N N . ILE A 1 297 ? -16.510 5.438 10.987 1.00 89.31 297 ILE A N 1
ATOM 2290 C CA . ILE A 1 297 ? -17.587 4.899 10.148 1.00 89.31 297 ILE A CA 1
ATOM 2291 C C . ILE A 1 297 ? -16.984 4.153 8.975 1.00 89.31 297 ILE A C 1
ATOM 2293 O O . ILE A 1 297 ? -16.000 4.601 8.388 1.00 89.31 297 ILE A O 1
ATOM 2297 N N . ILE A 1 298 ? -17.636 3.058 8.601 1.00 90.19 298 ILE A N 1
ATOM 2298 C CA . ILE A 1 298 ? -17.355 2.300 7.392 1.00 90.19 298 ILE A CA 1
ATOM 2299 C C . ILE A 1 298 ? -18.652 2.085 6.613 1.00 90.19 298 ILE A C 1
ATOM 2301 O O . ILE A 1 298 ? -19.671 1.718 7.189 1.00 90.19 298 ILE A O 1
ATOM 2305 N N . THR A 1 299 ? -18.631 2.283 5.295 1.00 86.69 299 THR A N 1
ATOM 2306 C CA . THR A 1 299 ? -19.754 1.920 4.410 1.00 86.69 299 THR A CA 1
ATOM 2307 C C . THR A 1 299 ? -19.345 0.826 3.431 1.00 86.69 299 THR A C 1
ATOM 2309 O O . THR A 1 299 ? -18.370 1.008 2.713 1.00 86.69 299 THR A O 1
ATOM 2312 N N . TYR A 1 300 ? -20.107 -0.269 3.369 1.00 84.94 300 TYR A N 1
ATOM 2313 C CA . TYR A 1 300 ? -19.917 -1.397 2.449 1.00 84.94 300 TYR A CA 1
ATOM 2314 C C . TYR A 1 300 ? -21.248 -1.826 1.835 1.00 84.94 300 TYR A C 1
ATOM 2316 O O . TYR A 1 300 ? -22.185 -2.115 2.573 1.00 84.94 300 TYR A O 1
ATOM 2324 N N . LEU A 1 301 ? -21.354 -1.873 0.503 1.00 83.06 301 LEU A N 1
ATOM 2325 C CA . LEU A 1 301 ? -22.589 -2.258 -0.207 1.00 83.06 301 LEU A CA 1
ATOM 2326 C C . LEU A 1 301 ? -23.834 -1.477 0.271 1.00 83.06 301 LEU A C 1
ATOM 2328 O O . LEU A 1 301 ? -24.926 -2.025 0.402 1.00 83.06 301 LEU A O 1
ATOM 2332 N N . GLY A 1 302 ? -23.659 -0.199 0.624 1.00 79.25 302 GLY A N 1
ATOM 2333 C CA . GLY A 1 302 ? -24.714 0.641 1.208 1.00 79.25 302 GLY A CA 1
ATOM 2334 C C . GLY A 1 302 ? -25.020 0.379 2.691 1.00 79.25 302 GLY A C 1
ATOM 2335 O O . GLY A 1 302 ? -25.720 1.179 3.310 1.00 79.25 302 GLY A O 1
ATOM 2336 N N . LYS A 1 303 ? -24.466 -0.676 3.300 1.00 83.62 303 LYS A N 1
ATOM 2337 C CA . LYS A 1 303 ? -24.522 -0.908 4.746 1.00 83.62 303 LYS A CA 1
ATOM 2338 C C . LYS A 1 303 ? -23.493 -0.020 5.440 1.00 83.62 303 LYS A C 1
ATOM 2340 O O . LYS A 1 303 ? -22.293 -0.140 5.201 1.00 83.62 303 LYS A O 1
ATOM 2345 N N . ARG A 1 304 ? -23.969 0.867 6.310 1.00 88.06 304 ARG A N 1
ATOM 2346 C CA . ARG A 1 304 ? -23.131 1.744 7.130 1.00 88.06 304 ARG A CA 1
ATOM 2347 C C . ARG A 1 304 ? -22.954 1.141 8.522 1.00 88.06 304 ARG A C 1
ATOM 2349 O O . ARG A 1 304 ? -23.943 0.857 9.190 1.00 88.06 304 ARG A O 1
ATOM 2356 N N . MET A 1 305 ? -21.704 0.989 8.940 1.00 89.50 305 MET A N 1
ATOM 2357 C CA . MET A 1 305 ? -21.299 0.606 10.290 1.00 89.50 305 MET A CA 1
ATOM 2358 C C . MET A 1 305 ? -20.688 1.808 10.993 1.00 89.50 305 MET A C 1
ATOM 2360 O O . MET A 1 305 ? -19.914 2.553 10.390 1.00 89.50 305 MET A O 1
ATOM 2364 N N . ASP A 1 306 ? -21.057 1.994 12.253 1.00 90.56 306 ASP A N 1
ATOM 2365 C CA . ASP A 1 306 ? -20.623 3.113 13.078 1.00 90.56 306 ASP A CA 1
ATOM 2366 C C . ASP A 1 306 ? -19.921 2.576 14.328 1.00 90.56 306 ASP A C 1
ATOM 2368 O O . ASP A 1 306 ? -20.564 2.013 15.213 1.00 90.56 306 ASP A O 1
ATOM 2372 N N . TYR A 1 307 ? -18.602 2.742 14.364 1.00 87.44 307 TYR A N 1
ATOM 2373 C CA . TYR A 1 307 ? -17.730 2.449 15.503 1.00 87.44 307 TYR A CA 1
ATOM 2374 C C . TYR A 1 307 ? -17.534 3.687 16.397 1.00 87.44 307 TYR A C 1
ATOM 2376 O O . TYR A 1 307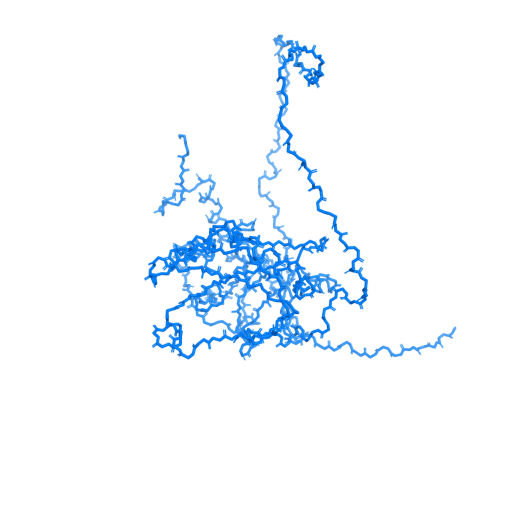 ? -17.036 3.577 17.512 1.00 87.44 307 TYR A O 1
ATOM 2384 N N . GLY A 1 308 ? -17.914 4.879 15.920 1.00 70.19 308 GLY A N 1
ATOM 2385 C CA . GLY A 1 308 ? -17.695 6.160 16.595 1.00 70.19 308 GLY A CA 1
ATOM 2386 C C . GLY A 1 308 ? -18.754 6.519 17.639 1.00 70.19 308 GLY A C 1
ATOM 2387 O O . GLY A 1 308 ? -18.499 7.372 18.488 1.00 70.19 308 GLY A O 1
ATOM 2388 N N . ASN A 1 309 ? -19.922 5.867 17.632 1.00 62.75 309 ASN A N 1
ATOM 2389 C CA . ASN A 1 309 ? -20.998 6.122 18.605 1.00 62.75 309 ASN A CA 1
ATOM 2390 C C . ASN A 1 309 ? -20.595 5.891 20.076 1.00 62.75 309 ASN A C 1
ATOM 2392 O O . ASN A 1 309 ? -21.272 6.393 20.972 1.00 62.75 309 ASN A O 1
ATOM 2396 N N . GLN A 1 310 ? -19.501 5.168 20.338 1.00 60.53 310 GLN A N 1
ATOM 2397 C CA . GLN A 1 310 ? -18.947 4.971 21.685 1.00 60.53 310 GLN A CA 1
ATOM 2398 C C . GLN A 1 310 ? -17.720 5.857 21.982 1.00 60.53 310 GLN A C 1
ATOM 2400 O O . GLN A 1 310 ? -17.107 5.732 23.040 1.00 60.53 310 GLN A O 1
ATOM 2405 N N . GLY A 1 311 ? -17.382 6.791 21.086 1.00 67.25 311 GLY A N 1
ATOM 2406 C CA . GLY A 1 311 ? -16.196 7.640 21.174 1.00 67.25 311 GLY A CA 1
ATOM 2407 C C . GLY A 1 311 ? -14.993 7.068 20.421 1.00 67.25 311 GLY A C 1
ATOM 2408 O O . GLY A 1 311 ? -15.124 6.240 19.523 1.00 67.25 311 GLY A O 1
ATOM 2409 N N . VAL A 1 312 ? -13.799 7.554 20.762 1.00 75.56 312 VAL A N 1
ATOM 2410 C CA . VAL A 1 312 ? -12.545 7.026 20.212 1.00 75.56 312 VAL A CA 1
ATOM 2411 C C . VAL A 1 312 ? -12.286 5.649 20.819 1.00 75.56 312 VAL A C 1
ATOM 2413 O O . VAL A 1 312 ? -12.272 5.528 22.043 1.00 75.56 312 VAL A O 1
ATOM 2416 N N . GLY A 1 313 ? -12.061 4.642 19.969 1.00 83.06 313 GLY A N 1
ATOM 2417 C CA . GLY A 1 313 ? -11.774 3.269 20.389 1.00 83.06 313 GLY A CA 1
ATOM 2418 C C . GLY A 1 313 ? -10.699 3.196 21.481 1.00 83.06 313 GLY A C 1
ATOM 2419 O O . GLY A 1 313 ? -9.637 3.823 21.373 1.00 83.06 313 GLY A O 1
ATOM 2420 N N . VAL A 1 314 ? -10.992 2.459 22.552 1.00 91.69 314 VAL A N 1
ATOM 2421 C CA . VAL A 1 314 ? -10.154 2.348 23.750 1.00 91.69 314 VAL A CA 1
ATOM 2422 C C . VAL A 1 314 ? -8.821 1.698 23.400 1.00 91.69 314 VAL A C 1
ATOM 2424 O O . VAL A 1 314 ? -7.771 2.187 23.829 1.00 91.69 314 VAL A O 1
ATOM 2427 N N . VAL A 1 315 ? -8.837 0.634 22.596 1.00 94.75 315 VAL A N 1
ATOM 2428 C CA . VAL A 1 315 ? -7.618 -0.058 22.164 1.00 94.75 315 VAL A CA 1
ATOM 2429 C C . VAL A 1 315 ? -6.792 0.856 21.267 1.00 94.75 315 VAL A C 1
ATOM 2431 O O . VAL A 1 315 ? -5.601 1.051 21.524 1.00 94.75 315 VAL A O 1
ATOM 2434 N N . ALA A 1 316 ? -7.416 1.495 20.273 1.00 94.06 316 ALA A N 1
ATOM 2435 C CA . ALA A 1 316 ? -6.724 2.431 19.387 1.00 94.06 316 ALA A CA 1
ATOM 2436 C C . ALA A 1 316 ? -6.038 3.571 20.170 1.00 94.06 316 ALA A C 1
ATOM 2438 O O . ALA A 1 316 ? -4.860 3.868 19.947 1.00 94.06 316 ALA A O 1
ATOM 2439 N N . GLN A 1 317 ? -6.738 4.163 21.143 1.00 93.69 317 GLN A N 1
ATOM 2440 C CA . GLN A 1 317 ? -6.209 5.233 21.988 1.00 93.69 317 GLN A CA 1
ATOM 2441 C C . GLN A 1 317 ? -5.045 4.757 22.868 1.00 93.69 317 GLN A C 1
ATOM 2443 O O . GLN A 1 317 ? -4.027 5.444 22.976 1.00 93.69 317 GLN A O 1
ATOM 2448 N N . GLN A 1 318 ? -5.159 3.577 23.482 1.00 95.19 318 GLN A N 1
ATOM 2449 C CA . GLN A 1 318 ? -4.092 3.013 24.311 1.00 95.19 318 GLN A CA 1
ATOM 2450 C C . GLN A 1 318 ? -2.828 2.717 23.502 1.00 95.19 318 GLN A C 1
ATOM 2452 O O . GLN A 1 318 ? -1.718 2.996 23.969 1.00 95.19 318 GLN A O 1
ATOM 2457 N N . LEU A 1 319 ? -2.976 2.165 22.296 1.00 96.44 319 LEU A N 1
ATOM 2458 C CA . LEU A 1 319 ? -1.852 1.859 21.413 1.00 96.44 319 LEU A CA 1
ATOM 2459 C C . LEU A 1 319 ? -1.180 3.138 20.902 1.00 96.44 319 LEU A C 1
ATOM 2461 O O . LEU A 1 319 ? 0.049 3.228 20.939 1.00 96.44 319 LEU A O 1
ATOM 2465 N N . TYR A 1 320 ? -1.970 4.156 20.536 1.00 94.62 320 TYR A N 1
ATOM 2466 C CA . TYR A 1 320 ? -1.464 5.486 20.190 1.00 94.62 320 TYR A CA 1
ATOM 2467 C C . TYR A 1 320 ? -0.624 6.072 21.329 1.00 94.62 320 TYR A C 1
ATOM 2469 O O . TYR A 1 320 ? 0.540 6.428 21.136 1.00 94.62 320 TYR A O 1
ATOM 2477 N N . SER A 1 321 ? -1.190 6.132 22.539 1.00 94.69 321 SER A N 1
ATOM 2478 C CA . SER A 1 321 ? -0.516 6.690 23.714 1.00 94.69 321 SER A CA 1
ATOM 2479 C C . SER A 1 321 ? 0.746 5.911 24.079 1.00 94.69 321 SER A C 1
ATOM 2481 O O . SER A 1 321 ? 1.741 6.514 24.469 1.00 94.69 321 SER A O 1
ATOM 2483 N N . SER A 1 322 ? 0.740 4.588 23.920 1.00 94.38 322 SER A N 1
ATOM 2484 C CA . SER A 1 322 ? 1.898 3.740 24.221 1.00 94.38 322 SER A CA 1
ATOM 2485 C C . SER A 1 322 ? 3.058 4.008 23.266 1.00 94.38 322 SER A C 1
ATOM 2487 O O . SER A 1 322 ? 4.172 4.281 23.713 1.00 94.38 322 SER A O 1
ATOM 2489 N N . LEU A 1 323 ? 2.797 3.978 21.955 1.00 91.50 323 LEU A N 1
ATOM 2490 C CA . LEU A 1 323 ? 3.842 4.168 20.952 1.00 91.50 323 LEU A CA 1
ATOM 2491 C C . LEU A 1 323 ? 4.379 5.604 20.955 1.00 91.50 323 LEU A C 1
ATOM 2493 O O . LEU A 1 323 ? 5.587 5.802 20.869 1.00 91.50 323 LEU A O 1
ATOM 2497 N N . THR A 1 324 ? 3.513 6.607 21.116 1.00 88.06 324 THR A N 1
ATOM 2498 C CA . THR A 1 324 ? 3.952 8.011 21.167 1.00 88.06 324 THR A CA 1
ATOM 2499 C C . THR A 1 324 ? 4.733 8.320 22.440 1.00 88.06 324 THR A C 1
ATOM 2501 O O . THR A 1 324 ? 5.731 9.031 22.379 1.00 88.06 324 THR A O 1
ATOM 2504 N N . SER A 1 325 ? 4.360 7.736 23.583 1.00 91.31 325 SER A N 1
ATOM 2505 C CA . SER A 1 325 ? 5.133 7.896 24.822 1.00 91.31 325 SER A CA 1
ATOM 2506 C C . SER A 1 325 ? 6.550 7.338 24.680 1.00 91.31 325 SER A C 1
ATOM 2508 O O . SER A 1 325 ? 7.496 7.968 25.149 1.00 91.31 325 SER A O 1
ATOM 2510 N N . LEU A 1 326 ? 6.710 6.199 23.997 1.00 88.31 326 LEU A N 1
ATOM 2511 C CA . LEU A 1 326 ? 8.018 5.623 23.679 1.00 88.31 326 LEU A CA 1
ATOM 2512 C C . LEU A 1 326 ? 8.810 6.534 22.727 1.00 88.31 326 LEU A C 1
ATOM 2514 O O . LEU A 1 326 ? 9.948 6.885 23.017 1.00 88.31 326 LEU A O 1
ATOM 2518 N N . GLN A 1 327 ? 8.192 6.983 21.628 1.00 81.75 327 GLN A N 1
ATOM 2519 C CA . GLN A 1 327 ? 8.821 7.879 20.644 1.00 81.75 327 GLN A CA 1
ATOM 2520 C C . GLN A 1 327 ? 9.315 9.193 21.262 1.00 81.75 327 GLN A C 1
ATOM 2522 O O . GLN A 1 327 ? 10.347 9.720 20.855 1.00 81.75 327 GLN A O 1
ATOM 2527 N N . MET A 1 328 ? 8.582 9.712 22.247 1.00 91.56 328 MET A N 1
ATOM 2528 C CA . MET A 1 328 ? 8.905 10.953 22.952 1.00 91.56 328 MET A CA 1
ATOM 2529 C C . MET A 1 328 ? 9.855 10.749 24.145 1.00 91.56 328 MET A C 1
ATOM 2531 O O . MET A 1 328 ? 10.175 11.720 24.830 1.00 91.56 328 MET A O 1
ATOM 2535 N N . GLY A 1 329 ? 10.294 9.514 24.421 1.00 88.81 329 GLY A N 1
ATOM 2536 C CA . GLY A 1 329 ? 11.179 9.194 25.546 1.00 88.81 329 GLY A CA 1
ATOM 2537 C C . GLY A 1 329 ? 10.539 9.397 26.925 1.00 88.81 329 GLY A C 1
ATOM 2538 O O . GLY A 1 329 ? 11.244 9.657 27.897 1.00 88.81 329 GLY A O 1
ATOM 2539 N N . LEU A 1 330 ? 9.206 9.324 27.018 1.00 91.00 330 LEU A N 1
ATOM 2540 C CA . LEU A 1 330 ? 8.453 9.455 28.276 1.00 91.00 330 LEU A CA 1
ATOM 2541 C C . LEU A 1 330 ? 8.392 8.145 29.070 1.00 91.00 330 LEU A C 1
ATOM 2543 O O . LEU A 1 330 ? 8.060 8.154 30.254 1.00 91.00 330 LEU A O 1
ATOM 2547 N N . VAL A 1 331 ? 8.684 7.027 28.410 1.00 91.81 331 VAL A N 1
ATOM 2548 C CA . VAL A 1 331 ? 8.791 5.695 29.008 1.00 91.81 331 VAL A CA 1
ATOM 2549 C C . VAL A 1 331 ? 10.118 5.065 28.607 1.00 91.81 331 VAL A C 1
ATOM 2551 O O . VAL A 1 331 ? 10.706 5.437 27.592 1.00 91.81 331 VAL A O 1
ATOM 2554 N N . GLU A 1 332 ? 10.584 4.115 29.414 1.00 90.44 332 GLU A N 1
ATOM 2555 C CA . GLU A 1 332 ? 11.789 3.347 29.112 1.00 90.44 332 GLU A CA 1
ATOM 2556 C C . GLU A 1 332 ? 11.612 2.542 27.819 1.00 90.44 332 GLU A C 1
ATOM 2558 O O . GLU A 1 332 ? 10.619 1.833 27.629 1.00 90.44 332 GLU A O 1
ATOM 2563 N N . ASP A 1 333 ? 12.601 2.642 26.936 1.00 88.81 333 ASP A N 1
ATOM 2564 C CA . ASP A 1 333 ? 12.630 1.900 25.686 1.00 88.81 333 ASP A CA 1
ATOM 2565 C C . ASP A 1 333 ? 13.271 0.525 25.871 1.00 88.81 333 ASP A C 1
ATOM 2567 O O . ASP A 1 333 ? 14.459 0.309 25.637 1.00 88.81 333 ASP A O 1
ATOM 2571 N N . THR A 1 334 ? 12.440 -0.427 26.278 1.00 88.31 334 THR A N 1
ATOM 2572 C CA . THR A 1 334 ? 12.846 -1.825 26.478 1.00 88.31 334 THR A CA 1
ATOM 2573 C C . THR A 1 334 ? 13.139 -2.575 25.175 1.00 88.31 334 THR A C 1
ATOM 2575 O O . THR A 1 334 ? 13.707 -3.665 25.223 1.00 88.31 334 THR A O 1
ATOM 2578 N N . MET A 1 335 ? 12.777 -2.019 24.010 1.00 86.00 335 MET A N 1
ATOM 2579 C CA . MET A 1 335 ? 12.964 -2.664 22.704 1.00 86.00 335 MET A CA 1
ATOM 2580 C C . MET A 1 335 ? 14.135 -2.088 21.895 1.00 86.00 335 MET A C 1
ATOM 2582 O O . MET A 1 335 ? 14.455 -2.618 20.829 1.00 86.00 335 MET A O 1
ATOM 2586 N N . GLY A 1 336 ? 14.782 -1.027 22.386 1.00 88.56 336 GLY A N 1
ATOM 2587 C CA . GLY A 1 336 ? 15.913 -0.380 21.721 1.00 88.56 336 GLY A CA 1
ATOM 2588 C C . GLY A 1 336 ? 15.546 0.244 20.371 1.00 88.56 336 GLY A C 1
ATOM 2589 O O . GLY A 1 336 ? 16.335 0.188 19.428 1.00 88.56 336 GLY A O 1
ATOM 2590 N N . TRP A 1 337 ? 14.334 0.786 20.240 1.00 86.19 337 TRP A N 1
ATOM 2591 C CA . TRP A 1 337 ? 13.850 1.438 19.018 1.00 86.19 337 TRP A CA 1
ATOM 2592 C C . TRP A 1 337 ? 14.288 2.900 18.881 1.00 86.19 337 TRP A C 1
ATOM 2594 O O . TRP A 1 337 ? 14.282 3.445 17.777 1.00 86.19 337 TRP A O 1
ATOM 2604 N N . THR A 1 338 ? 14.643 3.550 19.985 1.00 85.00 338 THR A N 1
ATOM 2605 C CA . THR A 1 338 ? 15.019 4.961 20.055 1.00 85.00 338 THR A CA 1
ATOM 2606 C C . THR A 1 338 ? 16.537 5.116 20.125 1.00 85.00 338 THR A C 1
ATOM 2608 O O . THR A 1 338 ? 17.232 4.412 20.854 1.00 85.00 338 THR A O 1
ATOM 2611 N N . LEU A 1 339 ? 17.070 6.065 19.353 1.00 86.44 339 LEU A N 1
ATOM 2612 C CA . LEU A 1 339 ? 18.483 6.433 19.371 1.00 86.44 339 LEU A CA 1
ATOM 2613 C C . LEU A 1 339 ? 18.602 7.894 19.787 1.00 86.44 339 LEU A C 1
ATOM 2615 O O . LEU A 1 339 ? 18.192 8.799 19.057 1.00 86.44 339 LEU A O 1
ATOM 2619 N N . LYS A 1 340 ? 19.190 8.132 20.959 1.00 85.56 340 LYS A N 1
ATOM 2620 C CA . LYS A 1 340 ? 19.539 9.483 21.393 1.00 85.56 340 LYS A CA 1
ATOM 2621 C C . LYS A 1 340 ? 20.766 9.952 20.609 1.00 85.56 340 LYS A C 1
ATOM 2623 O O . LYS A 1 340 ? 21.790 9.279 20.614 1.00 85.56 340 LYS A O 1
ATOM 2628 N N . LEU A 1 341 ? 20.659 11.098 19.938 1.00 75.06 341 LEU A N 1
ATOM 2629 C CA . LEU A 1 341 ? 21.735 11.625 19.084 1.00 75.06 341 LEU A CA 1
ATOM 2630 C C . LEU A 1 341 ? 22.837 12.376 19.856 1.00 75.06 341 LEU A C 1
ATOM 2632 O O . LEU A 1 341 ? 23.902 12.602 19.290 1.00 75.06 341 LEU A O 1
ATOM 2636 N N . ASN A 1 342 ? 22.585 12.741 21.121 1.00 69.88 342 ASN A N 1
ATOM 2637 C CA . ASN A 1 342 ? 23.468 13.567 21.955 1.00 69.88 342 ASN A CA 1
ATOM 2638 C C . ASN A 1 342 ? 23.760 12.936 23.313 1.00 69.88 342 ASN A C 1
ATOM 2640 O O . ASN A 1 342 ? 22.781 12.571 24.018 1.00 69.88 342 ASN A O 1
#

Organism: Ananas comosus (NCBI:txid4615)

InterPro domains:
  IPR001544 Aminotransferase class IV [PF01063] (198-295)
  IPR005786 Branched-chain amino acid aminotransferase II [PTHR42825] (196-341)
  IPR018300 Aminotransferase, class IV, conserved site [PS00770] (224-253)
  IPR036038 Aminotransferase-like, PLP-dependent enzymes [SSF56752] (73-338)
  IPR043132 Branched-chain-amino-acid aminotransferase-like, C-terminal [G3DSA:3.20.10.10] (182-342)

Radius of gyration: 27.17 Å; chains: 1; bounding box: 86×68×64 Å